Protein AF-A0AAN9YWI6-F1 (afdb_monomer)

pLDDT: mean 79.35, std 19.26, range [34.34, 98.38]

Mean predicted aligned error: 19.31 Å

Structure (mmCIF, N/CA/C/O backbone):
data_AF-A0AAN9YWI6-F1
#
_entry.id   AF-A0AAN9YWI6-F1
#
loop_
_atom_site.group_PDB
_atom_site.id
_atom_site.type_symbol
_atom_site.label_atom_id
_atom_site.label_alt_id
_atom_site.label_comp_id
_atom_site.label_asym_id
_atom_site.label_entity_id
_atom_site.label_seq_id
_atom_site.pdbx_PDB_ins_code
_atom_site.Cartn_x
_atom_site.Cartn_y
_atom_site.Cartn_z
_atom_site.occupancy
_atom_site.B_iso_or_equiv
_atom_site.auth_seq_id
_atom_site.auth_comp_id
_atom_site.auth_asym_id
_atom_site.auth_atom_id
_atom_site.pdbx_PDB_model_num
ATOM 1 N N . MET A 1 1 ? 49.314 -35.395 -2.435 1.00 41.34 1 MET A N 1
ATOM 2 C CA . MET A 1 1 ? 49.784 -34.910 -3.748 1.00 41.34 1 MET A CA 1
ATOM 3 C C . MET A 1 1 ? 48.607 -34.898 -4.723 1.00 41.34 1 MET A C 1
ATOM 5 O O . MET A 1 1 ? 48.039 -35.952 -4.945 1.00 41.34 1 MET A O 1
ATOM 9 N N . GLY A 1 2 ? 48.226 -33.699 -5.192 1.00 45.19 2 GLY A N 1
ATOM 10 C CA . GLY A 1 2 ? 47.506 -33.356 -6.438 1.00 45.19 2 GLY A CA 1
ATOM 11 C C . GLY A 1 2 ? 46.209 -34.075 -6.845 1.00 45.19 2 GLY A C 1
ATOM 12 O O . GLY A 1 2 ? 46.276 -35.109 -7.494 1.00 45.19 2 GLY A O 1
ATOM 13 N N . ASN A 1 3 ? 45.049 -33.441 -6.621 1.00 45.75 3 ASN A N 1
ATOM 14 C CA . ASN A 1 3 ? 43.789 -33.761 -7.310 1.00 45.75 3 ASN A CA 1
ATOM 15 C C . ASN A 1 3 ? 43.636 -32.827 -8.532 1.00 45.75 3 ASN A C 1
ATOM 17 O O . ASN A 1 3 ? 43.401 -31.629 -8.372 1.00 45.75 3 ASN A O 1
ATOM 21 N N . THR A 1 4 ? 43.843 -33.336 -9.748 1.00 51.84 4 THR A N 1
ATOM 22 C CA . THR A 1 4 ? 43.847 -32.554 -10.997 1.00 51.84 4 THR A CA 1
ATOM 23 C C . THR A 1 4 ? 42.445 -32.435 -11.600 1.00 51.84 4 THR A C 1
ATOM 25 O O . THR A 1 4 ? 42.074 -33.162 -12.518 1.00 51.84 4 THR A O 1
ATOM 28 N N . ASN A 1 5 ? 41.660 -31.460 -11.142 1.00 58.81 5 ASN A N 1
ATOM 29 C CA . ASN A 1 5 ? 40.436 -31.074 -11.849 1.00 58.81 5 ASN A CA 1
ATOM 30 C C . ASN A 1 5 ? 40.792 -30.126 -13.007 1.00 58.81 5 ASN A C 1
ATOM 32 O O . ASN A 1 5 ? 41.056 -28.944 -12.801 1.00 58.81 5 ASN A O 1
ATOM 36 N N . SER A 1 6 ? 40.833 -30.655 -14.234 1.00 62.12 6 SER A N 1
ATOM 37 C CA . SER A 1 6 ? 41.002 -29.868 -15.463 1.00 62.12 6 SER A CA 1
ATOM 38 C C . SER A 1 6 ? 39.720 -29.086 -15.770 1.00 62.12 6 SER A C 1
ATOM 40 O O . SER A 1 6 ? 38.741 -29.644 -16.263 1.00 62.12 6 SER A O 1
ATOM 42 N N . THR A 1 7 ? 39.707 -27.785 -15.487 1.00 61.25 7 THR A N 1
ATOM 43 C CA . THR A 1 7 ? 38.579 -26.902 -15.817 1.00 61.25 7 THR A CA 1
ATOM 44 C C . THR A 1 7 ? 38.682 -26.454 -17.278 1.00 61.25 7 THR A C 1
ATOM 46 O O . THR A 1 7 ? 39.330 -25.456 -17.594 1.00 61.25 7 THR A O 1
ATOM 49 N N . ARG A 1 8 ? 38.060 -27.194 -18.207 1.00 73.81 8 ARG A N 1
ATOM 50 C CA . ARG A 1 8 ? 37.883 -26.722 -19.592 1.00 73.81 8 ARG A CA 1
ATOM 51 C C . ARG A 1 8 ? 36.869 -25.576 -19.597 1.00 73.81 8 ARG A C 1
ATOM 53 O O . ARG A 1 8 ? 35.726 -25.766 -19.193 1.00 73.81 8 ARG A O 1
ATOM 60 N N . LYS A 1 9 ? 37.284 -24.387 -20.041 1.00 71.56 9 LYS A N 1
ATOM 61 C CA . LYS A 1 9 ? 36.378 -23.249 -20.248 1.00 71.56 9 LYS A CA 1
ATOM 62 C C . LYS A 1 9 ? 35.603 -23.474 -21.546 1.00 71.56 9 LYS A C 1
ATOM 64 O O . LYS A 1 9 ? 36.216 -23.589 -22.603 1.00 71.56 9 LYS A O 1
ATOM 69 N N . VAL A 1 10 ? 34.279 -23.563 -21.453 1.00 74.88 10 VAL A N 1
ATOM 70 C CA . VAL A 1 10 ? 33.371 -23.661 -22.603 1.00 74.88 10 VAL A CA 1
ATOM 71 C C . VAL A 1 10 ? 32.608 -22.347 -22.696 1.00 74.88 10 VAL A C 1
ATOM 73 O O . VAL A 1 10 ? 31.863 -22.000 -21.784 1.00 74.88 10 VAL A O 1
ATOM 76 N N . THR A 1 11 ? 32.822 -21.606 -23.778 1.00 73.25 11 THR A N 1
ATOM 77 C CA . THR A 1 11 ? 32.084 -20.381 -24.100 1.00 73.25 11 THR A CA 1
ATOM 78 C C . THR A 1 11 ? 30.995 -20.734 -25.103 1.00 73.25 11 THR A C 1
ATOM 80 O O . THR A 1 11 ? 31.300 -21.221 -26.190 1.00 73.25 11 THR A O 1
ATOM 83 N N . VAL A 1 12 ? 29.734 -20.512 -24.735 1.00 76.12 12 VAL A N 1
ATOM 84 C CA . VAL A 1 12 ? 28.582 -20.724 -25.620 1.00 76.12 12 VAL A CA 1
ATOM 85 C C . VAL A 1 12 ? 28.049 -19.348 -26.031 1.00 76.12 12 VAL A C 1
ATOM 87 O O . VAL A 1 12 ? 27.648 -18.592 -25.143 1.00 76.12 12 VAL A O 1
ATOM 90 N N . PRO A 1 13 ? 28.077 -18.979 -27.325 1.00 68.31 13 PRO A N 1
ATOM 91 C CA . PRO A 1 13 ? 27.421 -17.762 -27.798 1.00 68.31 13 PRO A CA 1
ATOM 92 C C . PRO A 1 13 ? 25.896 -17.899 -27.649 1.00 68.31 13 PRO A C 1
ATOM 94 O O . PRO A 1 13 ? 25.341 -18.965 -27.915 1.00 68.31 13 PRO A O 1
ATOM 97 N N . ASN A 1 14 ? 25.227 -16.846 -27.167 1.00 74.06 14 ASN A N 1
ATOM 98 C CA . ASN A 1 14 ? 23.769 -16.804 -27.029 1.00 74.06 14 ASN A CA 1
ATOM 99 C C . ASN A 1 14 ? 23.180 -15.925 -28.139 1.00 74.06 14 ASN A C 1
ATOM 101 O O . ASN A 1 14 ? 23.250 -14.702 -28.045 1.00 74.06 14 ASN A O 1
ATOM 105 N N . ASP A 1 15 ? 22.597 -16.549 -29.162 1.00 73.00 15 ASP A N 1
ATOM 106 C CA . ASP A 1 15 ? 22.075 -15.869 -30.359 1.00 73.00 15 ASP A CA 1
ATOM 107 C C . ASP A 1 15 ? 20.628 -15.345 -30.190 1.00 73.00 15 ASP A C 1
ATOM 109 O O . ASP A 1 15 ? 19.941 -15.049 -31.167 1.00 73.00 15 ASP A O 1
ATOM 113 N N . ASP A 1 16 ? 20.125 -15.235 -28.953 1.00 73.25 16 ASP A N 1
ATOM 114 C CA . ASP A 1 16 ? 18.757 -14.785 -28.679 1.00 73.25 16 ASP A CA 1
ATOM 115 C C . ASP A 1 16 ? 18.654 -13.250 -28.506 1.00 73.25 16 ASP A C 1
ATOM 117 O O . ASP A 1 16 ? 19.313 -12.688 -27.623 1.00 73.25 16 ASP A O 1
ATOM 121 N N . PRO A 1 17 ? 17.789 -12.547 -29.270 1.00 66.06 17 PRO A N 1
ATOM 122 C CA . PRO A 1 17 ? 17.665 -11.087 -29.204 1.00 66.06 17 PRO A CA 1
ATOM 123 C C . PRO A 1 17 ? 17.100 -10.570 -27.869 1.00 66.06 17 PRO A C 1
ATOM 125 O O . PRO A 1 17 ? 17.291 -9.399 -27.538 1.00 66.06 17 PRO A O 1
ATOM 128 N N . ALA A 1 18 ? 16.431 -11.418 -27.079 1.00 73.19 18 ALA A N 1
ATOM 129 C CA . ALA A 1 18 ? 15.949 -11.068 -25.744 1.00 73.19 18 ALA A CA 1
ATOM 130 C C . ALA A 1 18 ? 17.008 -11.298 -24.647 1.00 73.19 18 ALA A C 1
ATOM 132 O O . ALA A 1 18 ? 16.794 -10.912 -23.498 1.00 73.19 18 ALA A O 1
ATOM 133 N N . GLY A 1 19 ? 18.159 -11.904 -24.971 1.00 69.88 19 GLY A N 1
ATOM 134 C CA . GLY A 1 19 ? 19.219 -12.214 -24.004 1.00 69.88 19 GLY A CA 1
ATOM 135 C C . GLY A 1 19 ? 18.847 -13.305 -22.993 1.00 69.88 19 GLY A C 1
ATOM 136 O O . GLY A 1 19 ? 19.544 -13.477 -21.994 1.00 69.88 19 GLY A O 1
ATOM 137 N N . VAL A 1 20 ? 17.764 -14.048 -23.240 1.00 77.06 20 VAL A N 1
ATOM 138 C CA . VAL A 1 20 ? 17.306 -15.155 -22.391 1.00 77.06 20 VAL A CA 1
ATOM 139 C C . VAL A 1 20 ? 18.001 -16.442 -22.836 1.00 77.06 20 VAL A C 1
ATOM 141 O O . VAL A 1 20 ? 17.969 -16.794 -24.012 1.00 77.06 20 VAL A O 1
ATOM 144 N N . ILE A 1 21 ? 18.642 -17.157 -21.907 1.00 76.88 21 ILE A N 1
ATOM 145 C CA . ILE A 1 21 ? 19.299 -18.441 -22.195 1.00 76.88 21 ILE A CA 1
ATOM 146 C C . ILE A 1 21 ? 18.217 -19.517 -22.329 1.00 76.88 21 ILE A C 1
ATOM 148 O O . ILE A 1 21 ? 17.623 -19.942 -21.337 1.00 76.88 21 ILE A O 1
ATOM 152 N N . LYS A 1 22 ? 17.951 -19.963 -23.558 1.00 79.31 22 LYS A N 1
ATOM 153 C CA . LYS A 1 22 ? 16.992 -21.041 -23.827 1.00 79.31 22 LYS A CA 1
ATOM 154 C C . LYS A 1 22 ? 17.612 -22.389 -23.466 1.00 79.31 22 LYS A C 1
ATOM 156 O O . LYS A 1 22 ? 18.582 -22.826 -24.078 1.00 79.31 22 LYS A O 1
ATOM 161 N N . VAL A 1 23 ? 17.038 -23.061 -22.476 1.00 80.12 23 VAL A N 1
ATOM 162 C CA . VAL A 1 23 ? 17.356 -24.456 -22.153 1.00 80.12 23 VAL A CA 1
ATOM 163 C C . VAL A 1 23 ? 16.373 -25.380 -22.869 1.00 80.12 23 VAL A C 1
ATOM 165 O O . VAL A 1 23 ? 15.198 -25.050 -23.007 1.00 80.12 23 VAL A O 1
ATOM 168 N N . SER A 1 24 ? 16.846 -26.529 -23.357 1.00 83.38 24 SER A N 1
ATOM 169 C CA . SER A 1 24 ? 15.958 -27.529 -23.965 1.00 83.38 24 SER A CA 1
ATOM 170 C C . SER A 1 24 ? 15.045 -28.164 -22.912 1.00 83.38 24 SER A C 1
ATOM 172 O O . SER A 1 24 ? 15.446 -28.330 -21.758 1.00 83.38 24 SER A O 1
ATOM 174 N N . GLU A 1 25 ? 13.839 -28.572 -23.314 1.00 81.50 25 GLU A N 1
ATOM 175 C CA . GLU A 1 25 ? 12.843 -29.175 -22.411 1.00 81.50 25 GLU A CA 1
ATOM 176 C C . GLU A 1 25 ? 13.400 -30.406 -21.674 1.00 81.50 25 GLU A C 1
ATOM 178 O O . GLU A 1 25 ? 13.180 -30.584 -20.481 1.00 81.50 25 GLU A O 1
ATOM 183 N N . ALA A 1 26 ? 14.248 -31.197 -22.338 1.00 79.25 26 ALA A N 1
ATOM 184 C CA . ALA A 1 26 ? 14.927 -32.342 -21.729 1.00 79.25 26 ALA A CA 1
ATOM 185 C C . ALA A 1 26 ? 15.853 -31.958 -20.551 1.00 79.25 26 ALA A C 1
ATOM 187 O O . ALA A 1 26 ? 16.021 -32.733 -19.607 1.00 79.25 26 ALA A O 1
ATOM 188 N N . VAL A 1 27 ? 16.463 -30.767 -20.581 1.00 81.12 27 VAL A N 1
ATOM 189 C CA . VAL A 1 27 ? 17.291 -30.248 -19.477 1.00 81.12 27 VAL A CA 1
ATOM 190 C C . VAL A 1 27 ? 16.409 -29.773 -18.326 1.00 81.12 27 VAL A C 1
ATOM 192 O O . VAL A 1 27 ? 16.733 -30.025 -17.165 1.00 81.12 27 VAL A O 1
ATOM 195 N N . VAL A 1 28 ? 15.273 -29.149 -18.641 1.00 85.44 28 VAL A N 1
ATOM 196 C CA . VAL A 1 28 ? 14.270 -28.736 -17.651 1.00 85.44 28 VAL A CA 1
ATOM 197 C C . VAL A 1 28 ? 13.708 -29.955 -16.916 1.00 85.44 28 VAL A C 1
ATOM 199 O O . VAL A 1 28 ? 13.662 -29.953 -15.687 1.00 85.44 28 VAL A O 1
ATOM 202 N N . GLN A 1 29 ? 13.372 -31.023 -17.644 1.00 82.00 29 GLN A N 1
ATOM 203 C CA . GLN A 1 29 ? 12.901 -32.304 -17.102 1.00 82.00 29 GLN A CA 1
ATOM 204 C C . GLN A 1 29 ? 13.908 -32.904 -16.102 1.00 82.00 29 GLN A C 1
ATOM 206 O O . GLN A 1 29 ? 13.539 -33.360 -15.021 1.00 82.00 29 GLN A O 1
ATOM 211 N N . ARG A 1 30 ? 15.209 -32.834 -16.429 1.00 80.00 30 ARG A N 1
ATOM 212 C CA . ARG A 1 30 ? 16.297 -33.307 -15.558 1.00 80.00 30 ARG A CA 1
ATOM 213 C C . ARG A 1 30 ? 16.450 -32.452 -14.298 1.00 80.00 30 ARG A C 1
ATOM 215 O O . ARG A 1 30 ? 16.669 -32.999 -13.222 1.00 80.00 30 ARG A O 1
ATOM 222 N N . LEU A 1 31 ? 16.338 -31.128 -14.420 1.00 79.69 31 LEU A N 1
ATOM 223 C CA . LEU A 1 31 ? 16.412 -30.203 -13.281 1.00 79.69 31 LEU A CA 1
ATOM 224 C C . LEU A 1 31 ? 15.213 -30.346 -12.335 1.00 79.69 31 LEU A C 1
ATOM 226 O O . LEU A 1 31 ? 15.369 -30.182 -11.129 1.00 79.69 31 LEU A O 1
ATOM 230 N N . LYS A 1 32 ? 14.037 -30.696 -12.868 1.00 82.69 32 LYS A N 1
ATOM 231 C CA . LYS A 1 32 ? 12.817 -30.978 -12.096 1.00 82.69 32 LYS A CA 1
ATOM 232 C C . LYS A 1 32 ? 12.841 -32.335 -11.373 1.00 82.69 32 LYS A C 1
ATOM 234 O O . LYS A 1 32 ? 11.905 -32.635 -10.639 1.00 82.69 32 LYS A O 1
ATOM 239 N N . GLY A 1 33 ? 13.893 -33.144 -11.544 1.00 61.56 33 GLY A N 1
ATOM 240 C CA . GLY A 1 33 ? 14.083 -34.403 -10.813 1.00 61.56 33 GLY A CA 1
ATOM 241 C C . GLY A 1 33 ? 13.213 -35.573 -11.287 1.00 61.56 33 GLY A C 1
ATOM 242 O O . GLY A 1 33 ? 13.210 -36.625 -10.652 1.00 61.56 33 GLY A O 1
ATOM 243 N N . THR A 1 34 ? 12.495 -35.429 -12.401 1.00 61.72 34 THR A N 1
ATOM 244 C CA . THR A 1 34 ? 11.730 -36.518 -13.018 1.00 61.72 34 THR A CA 1
ATOM 245 C C . THR A 1 34 ? 12.660 -37.328 -13.920 1.00 61.72 34 THR A C 1
ATOM 247 O O . THR A 1 34 ? 12.858 -36.997 -15.090 1.00 61.72 34 THR A O 1
ATOM 250 N N . SER A 1 35 ? 13.301 -38.350 -13.356 1.00 55.03 35 SER A N 1
ATOM 251 C CA . SER A 1 35 ? 14.148 -39.282 -14.104 1.00 55.03 35 SER A CA 1
ATOM 252 C C . SER A 1 35 ? 13.285 -40.258 -14.904 1.00 55.03 35 SER A C 1
ATOM 254 O O . SER A 1 35 ? 12.860 -41.279 -14.375 1.00 55.03 35 SER A O 1
ATOM 256 N N . GLU A 1 36 ? 13.055 -39.970 -16.184 1.00 54.69 36 GLU A N 1
ATOM 257 C CA . GLU A 1 36 ? 12.731 -41.012 -17.161 1.00 54.69 36 GLU A CA 1
ATOM 258 C C . GLU A 1 36 ? 14.037 -41.500 -17.801 1.00 54.69 36 GLU A C 1
ATOM 260 O O . GLU A 1 36 ? 14.785 -40.738 -18.422 1.00 54.69 36 GLU A O 1
ATOM 265 N N . GLU A 1 37 ? 14.351 -42.777 -17.583 1.00 52.72 37 GLU A N 1
ATOM 266 C CA . GLU A 1 37 ? 15.506 -43.449 -18.169 1.00 52.72 37 GLU A CA 1
ATOM 267 C C . GLU A 1 37 ? 15.300 -43.628 -19.679 1.00 52.72 37 GLU A C 1
ATOM 269 O O . GLU A 1 37 ? 14.567 -44.506 -20.126 1.00 52.72 37 GLU A O 1
ATOM 274 N N . VAL A 1 38 ? 15.983 -42.813 -20.487 1.00 52.06 38 VAL A N 1
ATOM 275 C CA . VAL A 1 38 ? 16.102 -43.050 -21.933 1.00 52.06 38 VAL A CA 1
ATOM 276 C C . VAL A 1 38 ? 17.393 -43.844 -22.211 1.00 52.06 38 VAL A C 1
ATOM 278 O O . VAL A 1 38 ? 18.454 -43.468 -21.696 1.00 52.06 38 VAL A O 1
ATOM 281 N N . PRO A 1 39 ? 17.359 -44.930 -23.017 1.00 39.94 39 PRO A N 1
ATOM 282 C CA . PRO A 1 39 ? 18.497 -45.829 -23.195 1.00 39.94 39 PRO A CA 1
ATOM 283 C C . PRO A 1 39 ? 19.711 -45.144 -23.830 1.00 39.94 39 PRO A C 1
ATOM 285 O O . PRO A 1 39 ? 19.650 -44.575 -24.920 1.00 39.94 39 PRO A O 1
ATOM 288 N N . ARG A 1 40 ? 20.859 -45.274 -23.164 1.00 40.34 40 ARG A N 1
ATOM 289 C CA . ARG A 1 40 ? 22.178 -44.867 -23.659 1.00 40.34 40 ARG A CA 1
ATOM 290 C C . ARG A 1 40 ? 22.602 -45.803 -24.799 1.00 40.34 40 ARG A C 1
ATOM 292 O O . ARG A 1 40 ? 23.053 -46.921 -24.544 1.00 40.34 40 ARG A O 1
ATOM 299 N N . GLN A 1 41 ? 22.488 -45.360 -26.051 1.00 40.12 41 GLN A N 1
ATOM 300 C CA . GLN A 1 41 ? 23.152 -46.040 -27.164 1.00 40.12 41 GLN A CA 1
ATOM 301 C C . GLN A 1 41 ? 24.673 -45.944 -26.985 1.00 40.12 41 GLN A C 1
ATOM 303 O O . GLN A 1 41 ? 25.252 -44.865 -26.869 1.00 40.12 41 GLN A O 1
ATOM 308 N N . LYS A 1 42 ? 25.302 -47.118 -26.902 1.00 38.91 42 LYS A N 1
ATOM 309 C CA . LYS A 1 42 ? 26.749 -47.326 -26.856 1.00 38.91 42 LYS A CA 1
ATOM 310 C C . LYS A 1 42 ? 27.280 -47.306 -28.290 1.00 38.91 42 LYS A C 1
ATOM 312 O O . LYS A 1 42 ? 26.840 -48.118 -29.096 1.00 38.91 42 LYS A O 1
ATOM 317 N N . SER A 1 43 ? 28.276 -46.478 -28.578 1.00 36.41 43 SER A N 1
ATOM 318 C CA . SER A 1 43 ? 29.178 -46.688 -29.716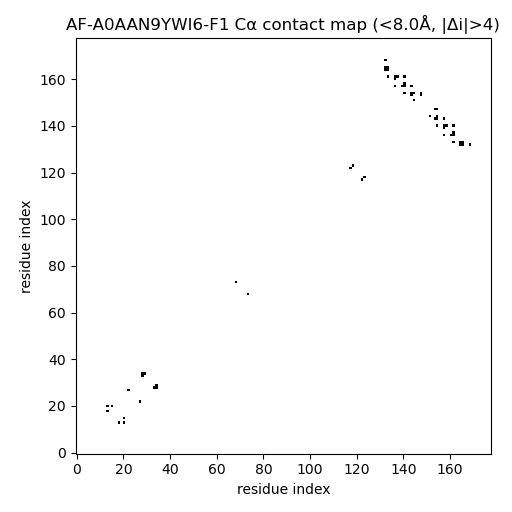 1.00 36.41 43 SER A CA 1
ATOM 319 C C . SER A 1 43 ? 30.601 -46.856 -29.179 1.00 36.41 43 SER A C 1
ATOM 321 O O . SER A 1 43 ? 31.109 -45.928 -28.542 1.00 36.41 43 SER A O 1
ATOM 323 N N . PRO A 1 44 ? 31.229 -48.029 -29.358 1.00 43.41 44 PRO A N 1
ATOM 324 C CA . PRO A 1 44 ? 32.582 -48.275 -28.896 1.00 43.41 44 PRO A CA 1
ATOM 325 C C . PRO A 1 44 ? 33.622 -48.093 -30.015 1.00 43.41 44 PRO A C 1
ATOM 327 O O . PRO A 1 44 ? 33.318 -48.194 -31.200 1.00 43.41 44 PRO A O 1
ATOM 330 N N . VAL A 1 45 ? 34.867 -47.975 -29.553 1.00 34.34 45 VAL A N 1
ATOM 331 C CA . VAL A 1 45 ? 36.137 -48.296 -30.226 1.00 34.34 45 VAL A CA 1
ATOM 332 C C . VAL A 1 45 ? 36.868 -47.155 -30.944 1.00 34.34 45 VAL A C 1
ATOM 334 O O . VAL A 1 45 ? 36.784 -46.931 -32.146 1.00 34.34 45 VAL A O 1
ATOM 337 N N . ASP A 1 46 ? 37.678 -46.506 -30.113 1.00 44.56 46 ASP A N 1
ATOM 338 C CA . ASP A 1 46 ? 39.036 -46.023 -30.357 1.00 44.56 46 ASP A CA 1
ATOM 339 C C . ASP A 1 46 ? 39.851 -46.995 -31.246 1.00 44.56 46 ASP A C 1
ATOM 341 O O . ASP A 1 46 ? 40.143 -48.121 -30.837 1.00 44.56 46 ASP A O 1
ATOM 345 N N . VAL A 1 47 ? 40.225 -46.579 -32.462 1.00 37.72 47 VAL A N 1
ATOM 346 C CA . VAL A 1 47 ? 41.259 -47.258 -33.261 1.00 37.72 47 VAL A CA 1
ATOM 347 C C . VAL A 1 47 ? 42.395 -46.279 -33.498 1.00 37.72 47 VAL A C 1
ATOM 349 O O . VAL A 1 47 ? 42.405 -45.468 -34.422 1.00 37.72 47 VAL A O 1
ATOM 352 N N . ARG A 1 48 ? 43.381 -46.385 -32.614 1.00 47.25 48 ARG A N 1
ATOM 353 C CA . ARG A 1 48 ? 44.689 -45.760 -32.727 1.00 47.25 48 ARG A CA 1
ATOM 354 C C . ARG A 1 48 ? 45.587 -46.688 -33.547 1.00 47.25 48 ARG A C 1
ATOM 356 O O . ARG A 1 48 ? 46.207 -47.592 -32.996 1.00 47.25 48 ARG A O 1
ATOM 363 N N . SER A 1 49 ? 45.665 -46.478 -34.858 1.00 39.97 49 SER A N 1
ATOM 364 C CA . SER A 1 49 ? 46.602 -47.194 -35.737 1.00 39.97 49 SER A CA 1
ATOM 365 C C . SER A 1 49 ? 47.751 -46.292 -36.185 1.00 39.97 49 SER A C 1
ATOM 367 O O . SER A 1 49 ? 47.602 -45.430 -37.041 1.00 39.97 49 SER A O 1
ATOM 369 N N . ASN A 1 50 ? 48.878 -46.529 -35.516 1.00 42.84 50 ASN A N 1
ATOM 370 C CA . ASN A 1 50 ? 50.242 -46.676 -36.022 1.00 42.84 50 ASN A CA 1
ATOM 371 C C . ASN A 1 50 ? 50.757 -45.713 -37.113 1.00 42.84 50 ASN A C 1
ATOM 373 O O . ASN A 1 50 ? 50.337 -45.732 -38.265 1.00 42.84 50 ASN A O 1
ATOM 377 N N . ILE A 1 51 ? 51.774 -44.943 -36.727 1.00 47.72 51 ILE A N 1
ATOM 378 C CA . ILE A 1 51 ? 52.596 -44.087 -37.582 1.00 47.72 51 ILE A CA 1
ATOM 379 C C . ILE A 1 51 ? 53.614 -44.977 -38.301 1.00 47.72 51 ILE A C 1
ATOM 381 O O . ILE A 1 51 ? 54.411 -45.640 -37.640 1.00 47.72 51 ILE A O 1
ATOM 385 N N . GLN A 1 52 ? 53.647 -44.940 -39.635 1.00 46.06 52 GLN A N 1
ATOM 386 C CA . GLN A 1 52 ? 54.821 -45.376 -40.387 1.00 46.06 52 GLN A CA 1
ATOM 387 C C . GLN A 1 52 ? 55.172 -44.363 -41.476 1.00 46.06 52 GLN A C 1
ATOM 389 O O . GLN A 1 52 ? 54.365 -43.990 -42.324 1.00 46.06 52 GLN A O 1
ATOM 394 N N . SER A 1 53 ? 56.402 -43.878 -41.357 1.00 51.31 53 SER A N 1
ATOM 395 C CA . SER A 1 53 ? 57.003 -42.764 -42.068 1.00 51.31 53 SER A CA 1
ATOM 396 C C . SER A 1 53 ? 57.290 -43.090 -43.534 1.00 51.31 53 SER A C 1
ATOM 398 O O . SER A 1 53 ? 58.084 -43.974 -43.837 1.00 51.31 53 SER A O 1
ATOM 400 N N . SER A 1 54 ? 56.750 -42.282 -44.439 1.00 51.69 54 SER A N 1
ATOM 401 C CA . SER A 1 54 ? 57.456 -41.881 -45.657 1.00 51.69 54 SER A CA 1
ATOM 402 C C . SER A 1 54 ? 57.136 -40.408 -45.876 1.00 51.69 54 SER A C 1
ATOM 404 O O . SER A 1 54 ? 55.972 -40.019 -45.864 1.00 51.69 54 SER A O 1
ATOM 406 N N . ALA A 1 55 ? 58.164 -39.563 -45.917 1.00 55.47 55 ALA A N 1
ATOM 407 C CA . ALA A 1 55 ? 57.993 -38.123 -46.037 1.00 55.47 55 ALA A CA 1
ATOM 408 C C . ALA A 1 55 ? 57.711 -37.763 -47.505 1.00 55.47 55 ALA A C 1
ATOM 410 O O . ALA A 1 55 ? 58.608 -37.938 -48.333 1.00 55.47 55 ALA A O 1
ATOM 411 N N . PRO A 1 56 ? 56.524 -37.241 -47.865 1.00 51.97 56 PRO A N 1
ATOM 412 C CA . PRO A 1 56 ? 56.390 -36.497 -49.102 1.00 51.97 56 PRO A CA 1
ATOM 413 C C . PRO A 1 56 ? 57.015 -35.113 -48.889 1.00 51.97 56 PRO A C 1
ATOM 415 O O . PRO A 1 56 ? 56.754 -34.444 -47.887 1.00 51.97 56 PRO A O 1
ATOM 418 N N . ILE A 1 57 ? 57.858 -34.682 -49.825 1.00 55.69 57 ILE A N 1
ATOM 419 C CA . ILE A 1 57 ? 58.338 -33.300 -49.888 1.00 55.69 57 ILE A CA 1
ATOM 420 C C . ILE A 1 57 ? 57.107 -32.420 -50.132 1.00 55.69 57 ILE A C 1
ATOM 422 O O . ILE A 1 57 ? 56.581 -32.352 -51.241 1.00 55.69 57 ILE A O 1
ATOM 426 N N . VAL A 1 58 ? 56.613 -31.786 -49.070 1.00 48.97 58 VAL A N 1
ATOM 427 C CA . VAL A 1 58 ? 55.562 -30.774 -49.153 1.00 48.97 58 VAL A CA 1
ATOM 428 C C . VAL A 1 58 ? 56.232 -29.490 -49.628 1.00 48.97 58 VAL A C 1
ATOM 430 O O . VAL A 1 58 ? 56.924 -28.819 -48.865 1.00 48.97 58 VAL A O 1
ATOM 433 N N . TYR A 1 59 ? 56.051 -29.154 -50.904 1.00 60.84 59 TYR A N 1
ATOM 434 C CA . TYR A 1 59 ? 56.282 -27.789 -51.365 1.00 60.84 59 TYR A CA 1
ATOM 435 C C . TYR A 1 59 ? 55.354 -26.859 -50.570 1.00 60.84 59 TYR A C 1
ATOM 437 O O . TYR A 1 59 ? 54.169 -27.182 -50.435 1.00 60.84 59 TYR A O 1
ATOM 445 N N . PRO A 1 60 ? 55.841 -25.730 -50.021 1.00 61.28 60 PRO A N 1
ATOM 446 C CA . PRO A 1 60 ? 54.957 -24.796 -49.344 1.00 61.28 60 PRO A CA 1
ATOM 447 C C . PRO A 1 60 ? 53.905 -24.318 -50.355 1.00 61.28 60 PRO A C 1
ATOM 449 O O . PRO A 1 60 ? 54.282 -23.905 -51.459 1.00 61.28 60 PRO A O 1
ATOM 452 N N . PRO A 1 61 ? 52.600 -24.377 -50.028 1.00 57.97 61 PRO A N 1
ATOM 453 C CA . PRO A 1 61 ? 51.593 -23.782 -50.885 1.00 57.97 61 PRO A CA 1
ATOM 454 C C . PRO A 1 61 ? 51.928 -22.300 -51.014 1.00 57.97 61 PRO A C 1
ATOM 456 O O . PRO A 1 61 ? 52.068 -21.578 -50.024 1.00 57.97 61 PRO A O 1
ATOM 459 N N . GLN A 1 62 ? 52.120 -21.865 -52.254 1.00 51.50 62 GLN A N 1
ATOM 460 C CA . GLN A 1 62 ? 52.281 -20.464 -52.588 1.00 51.50 62 GLN A CA 1
ATOM 461 C C . GLN A 1 62 ? 50.936 -19.801 -52.303 1.00 51.50 62 GLN A C 1
ATOM 463 O O . GLN A 1 62 ? 50.018 -19.863 -53.118 1.00 51.50 62 GLN A O 1
ATOM 468 N N . TYR A 1 63 ? 50.787 -19.233 -51.107 1.00 55.72 63 TYR A N 1
ATOM 469 C CA . TYR A 1 63 ? 49.644 -18.394 -50.790 1.00 55.72 63 TYR A CA 1
ATOM 470 C C . TYR A 1 63 ? 49.725 -17.163 -51.691 1.00 55.72 63 TYR A C 1
ATOM 472 O O . TYR A 1 63 ? 50.475 -16.222 -51.432 1.00 55.72 63 TYR A O 1
ATOM 480 N N . SER A 1 64 ? 48.969 -17.189 -52.785 1.00 54.06 64 SER A N 1
ATOM 481 C CA . SER A 1 64 ? 48.665 -16.001 -53.565 1.00 54.06 64 SER A CA 1
ATOM 482 C C . SER A 1 64 ? 47.992 -14.994 -52.632 1.00 54.06 64 SER A C 1
ATOM 484 O O . SER A 1 64 ? 46.851 -15.191 -52.215 1.00 54.06 64 SER A O 1
ATOM 486 N N . MET A 1 65 ? 48.712 -13.927 -52.285 1.00 54.78 65 MET A N 1
ATOM 487 C CA . MET A 1 65 ? 48.213 -12.756 -51.557 1.00 54.78 65 MET A CA 1
ATOM 488 C C . MET A 1 65 ? 47.262 -11.944 -52.449 1.00 54.78 65 MET A C 1
ATOM 490 O O . MET A 1 65 ? 47.538 -10.805 -52.811 1.00 54.78 65 MET A O 1
ATOM 494 N N . ALA A 1 66 ? 46.137 -12.539 -52.831 1.00 56.16 66 ALA A N 1
ATOM 495 C CA . ALA A 1 66 ? 45.036 -11.850 -53.483 1.00 56.16 66 ALA A CA 1
ATOM 496 C C . ALA A 1 66 ? 43.877 -11.779 -52.481 1.00 56.16 66 ALA A C 1
ATOM 498 O O . ALA A 1 66 ? 43.167 -12.760 -52.279 1.00 56.16 66 ALA A O 1
ATOM 499 N N . GLY A 1 67 ? 43.732 -10.627 -51.815 1.00 60.44 67 GLY A N 1
ATOM 500 C CA . GLY A 1 67 ? 42.580 -10.320 -50.953 1.00 60.44 67 GLY A CA 1
ATOM 501 C C . GLY A 1 67 ? 42.852 -10.146 -49.453 1.00 60.44 67 GLY A C 1
ATOM 502 O O . GLY A 1 67 ? 41.899 -10.004 -48.693 1.00 60.44 67 GLY A O 1
ATOM 503 N N . SER A 1 68 ? 44.110 -10.129 -48.999 1.00 66.25 68 SER A N 1
ATOM 504 C CA . SER A 1 68 ? 44.423 -9.809 -47.597 1.00 66.25 68 SER A CA 1
ATOM 505 C C . SER A 1 68 ? 44.178 -8.318 -47.341 1.00 66.25 68 SER A C 1
ATOM 507 O O . SER A 1 68 ? 44.871 -7.472 -47.908 1.00 66.25 68 SER A O 1
ATOM 509 N N . LEU A 1 69 ? 43.167 -7.994 -46.528 1.00 67.25 69 LEU A N 1
ATOM 510 C CA . LEU A 1 69 ? 42.924 -6.629 -46.055 1.00 67.25 69 LEU A CA 1
ATOM 511 C C . LEU A 1 69 ? 44.210 -6.061 -45.443 1.00 67.25 69 LEU A C 1
ATOM 513 O O . LEU A 1 69 ? 44.912 -6.739 -44.691 1.00 67.25 69 LEU A O 1
ATOM 517 N N . THR A 1 70 ? 44.518 -4.804 -45.751 1.00 84.88 70 THR A N 1
ATOM 518 C CA . THR A 1 70 ? 45.671 -4.130 -45.143 1.00 84.88 70 THR A CA 1
ATOM 519 C C . THR A 1 70 ? 45.487 -4.046 -43.625 1.00 84.88 70 THR A C 1
ATOM 521 O O . THR A 1 70 ? 44.370 -3.884 -43.131 1.00 84.88 70 THR A O 1
ATOM 524 N N . ALA A 1 71 ? 46.581 -4.113 -42.861 1.00 84.69 71 ALA A N 1
ATOM 525 C CA . ALA A 1 71 ? 46.524 -4.009 -41.399 1.00 84.69 71 ALA A CA 1
ATOM 526 C C . ALA A 1 71 ? 45.785 -2.739 -40.924 1.00 84.69 71 ALA A C 1
ATOM 528 O O . ALA A 1 71 ? 45.081 -2.778 -39.918 1.00 84.69 71 ALA A O 1
ATOM 529 N N . LEU A 1 72 ? 45.887 -1.644 -41.688 1.00 87.06 72 LEU A N 1
ATOM 530 C CA . LEU A 1 72 ? 45.166 -0.397 -41.436 1.00 87.06 72 LEU A CA 1
ATOM 531 C C . LEU A 1 72 ? 43.645 -0.551 -41.604 1.00 87.06 72 LEU A C 1
ATOM 533 O O . LEU A 1 72 ? 42.894 -0.109 -40.742 1.00 87.06 72 LEU A O 1
ATOM 537 N N . GLN A 1 73 ? 43.181 -1.216 -42.667 1.00 88.69 73 GLN A N 1
ATOM 538 C CA . GLN A 1 73 ? 41.750 -1.491 -42.866 1.00 88.69 73 GLN A CA 1
ATOM 539 C C . GLN A 1 73 ? 41.181 -2.362 -41.743 1.00 88.69 73 GLN A C 1
ATOM 541 O O . GLN A 1 73 ? 40.060 -2.141 -41.294 1.00 88.69 73 GLN A O 1
ATOM 546 N N . ILE A 1 74 ? 41.965 -3.326 -41.253 1.00 89.31 74 ILE A N 1
ATOM 547 C CA . ILE A 1 74 ? 41.570 -4.172 -40.121 1.00 89.31 74 ILE A CA 1
ATOM 548 C C . ILE A 1 74 ? 41.443 -3.339 -38.839 1.00 89.31 74 ILE A C 1
ATOM 550 O O . ILE A 1 74 ? 40.498 -3.534 -38.077 1.00 89.31 74 ILE A O 1
ATOM 554 N N . GLN A 1 75 ? 42.366 -2.404 -38.594 1.00 90.19 75 GLN A N 1
ATOM 555 C CA . GLN A 1 75 ? 42.295 -1.503 -37.438 1.00 90.19 75 GLN A CA 1
ATOM 556 C C . GLN A 1 75 ? 41.068 -0.594 -37.500 1.00 90.19 75 GLN A C 1
ATOM 558 O O . GLN A 1 75 ? 40.333 -0.515 -36.523 1.00 90.19 75 GLN A O 1
ATOM 563 N N . GLN A 1 76 ? 40.802 0.012 -38.657 1.00 93.44 76 GLN A N 1
ATOM 564 C CA . GLN A 1 76 ? 39.635 0.874 -38.854 1.00 93.44 76 GLN A CA 1
ATOM 565 C C . GLN A 1 76 ? 38.324 0.110 -38.648 1.00 93.44 76 GLN A C 1
ATOM 567 O O . GLN A 1 76 ? 37.463 0.561 -37.897 1.00 93.44 76 GLN A O 1
ATOM 572 N N . ALA A 1 77 ? 38.198 -1.083 -39.241 1.00 92.00 77 ALA A N 1
ATOM 573 C CA . ALA A 1 77 ? 37.030 -1.935 -39.038 1.00 92.00 77 ALA A CA 1
ATOM 574 C C . ALA A 1 77 ? 36.869 -2.326 -37.559 1.00 92.00 77 ALA A C 1
ATOM 576 O O . ALA A 1 77 ? 35.768 -2.293 -37.019 1.00 92.00 77 ALA A O 1
ATOM 577 N N . LYS A 1 78 ? 37.972 -2.644 -36.870 1.00 94.81 78 LYS A N 1
ATOM 578 C CA . LYS A 1 78 ? 37.953 -2.960 -35.437 1.00 94.81 78 LYS A CA 1
ATOM 579 C C . LYS A 1 78 ? 37.491 -1.773 -34.590 1.00 94.81 78 LYS A C 1
ATOM 581 O O . LYS A 1 78 ? 36.704 -1.969 -33.669 1.00 94.81 78 LYS A O 1
ATOM 586 N N . GLU A 1 79 ? 37.992 -0.572 -34.859 1.00 96.31 79 GLU A N 1
ATOM 587 C CA . GLU A 1 79 ? 37.603 0.642 -34.134 1.00 96.31 79 GLU A CA 1
ATOM 588 C C . GLU A 1 79 ? 36.125 0.977 -34.346 1.00 96.31 79 GLU A C 1
ATOM 590 O O . GLU A 1 79 ? 35.435 1.320 -33.388 1.00 96.31 79 GLU A O 1
ATOM 595 N N . GLU A 1 80 ? 35.612 0.813 -35.567 1.00 96.44 80 GLU A N 1
ATOM 596 C CA . GLU A 1 80 ? 34.196 1.029 -35.865 1.00 96.44 80 GLU A CA 1
ATOM 597 C C . GLU A 1 80 ? 33.293 0.039 -35.112 1.00 96.44 80 GLU A C 1
ATOM 599 O O . GLU A 1 80 ? 32.291 0.442 -34.519 1.00 96.44 80 GLU A O 1
ATOM 604 N N . GLU A 1 81 ? 33.667 -1.242 -35.072 1.00 95.31 81 GLU A N 1
ATOM 605 C CA . GLU A 1 81 ? 32.919 -2.265 -34.333 1.00 95.31 81 GLU A CA 1
ATOM 606 C C . GLU A 1 81 ? 32.974 -2.051 -32.815 1.00 95.31 81 GLU A C 1
ATOM 608 O O . GLU A 1 81 ? 31.960 -2.205 -32.132 1.00 95.31 81 GLU A O 1
ATOM 613 N N . LEU A 1 82 ? 34.123 -1.625 -32.275 1.00 97.06 82 LEU A N 1
ATOM 614 C CA . LEU A 1 82 ? 34.222 -1.229 -30.867 1.00 97.06 82 LEU A CA 1
ATOM 615 C C . LEU A 1 82 ? 33.300 -0.046 -30.562 1.00 97.06 82 LEU A C 1
ATOM 617 O O . LEU A 1 82 ? 32.575 -0.084 -29.570 1.00 97.06 82 LEU A O 1
ATOM 621 N N . ARG A 1 83 ? 33.252 0.956 -31.447 1.00 97.50 83 ARG A N 1
ATOM 622 C CA . ARG A 1 83 ? 32.384 2.125 -31.272 1.00 97.50 83 ARG A CA 1
ATOM 623 C C . ARG A 1 83 ? 30.904 1.745 -31.276 1.00 97.50 83 ARG A C 1
ATOM 625 O O . ARG A 1 83 ? 30.164 2.179 -30.399 1.00 97.50 83 ARG A O 1
ATOM 632 N N . LYS A 1 84 ? 30.475 0.895 -32.215 1.00 97.06 84 LYS A N 1
ATOM 633 C CA . LYS A 1 84 ? 29.096 0.376 -32.265 1.00 97.06 84 LYS A CA 1
ATOM 634 C C . LYS A 1 84 ? 28.742 -0.409 -31.004 1.00 97.06 84 LYS A C 1
ATOM 636 O O . LYS A 1 84 ? 27.635 -0.271 -30.486 1.00 97.06 84 LYS A O 1
ATOM 641 N N . ASN A 1 85 ? 29.671 -1.221 -30.501 1.00 97.94 85 ASN A N 1
ATOM 642 C CA . ASN A 1 85 ? 29.473 -1.977 -29.271 1.00 97.94 85 ASN A CA 1
ATOM 643 C C . ASN A 1 85 ? 29.327 -1.045 -28.056 1.00 97.94 85 ASN A C 1
ATOM 645 O O . ASN A 1 85 ? 28.397 -1.219 -27.271 1.00 97.94 85 ASN A O 1
ATOM 649 N N . ASP A 1 86 ? 30.185 -0.032 -27.927 1.00 98.12 86 ASP A N 1
ATOM 650 C CA . ASP A 1 86 ? 30.096 0.956 -26.848 1.00 98.12 86 ASP A CA 1
ATOM 651 C C . ASP A 1 86 ? 28.773 1.736 -26.908 1.00 98.12 86 ASP A C 1
ATOM 653 O O . ASP A 1 86 ? 28.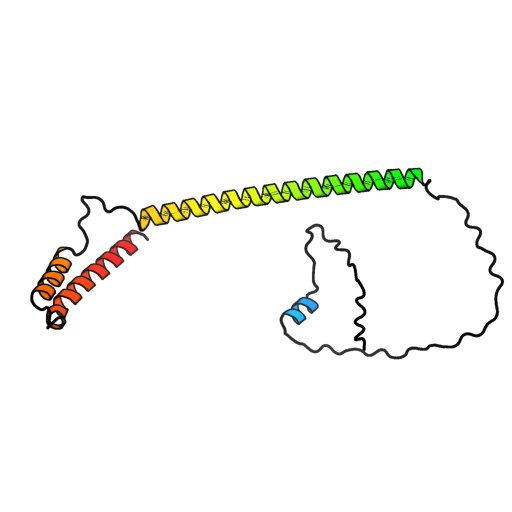069 1.840 -25.901 1.00 98.12 86 ASP A O 1
ATOM 657 N N . GLU A 1 87 ? 28.370 2.207 -28.094 1.00 98.12 87 GLU A N 1
ATOM 658 C CA . GLU A 1 87 ? 27.074 2.862 -28.319 1.00 98.12 87 GLU A CA 1
ATOM 659 C C . GLU A 1 87 ? 25.898 1.952 -27.923 1.00 98.12 87 GLU A C 1
ATOM 661 O O . GLU A 1 87 ? 24.988 2.385 -27.208 1.00 98.12 87 GLU A O 1
ATOM 666 N N . TYR A 1 88 ? 25.933 0.676 -28.319 1.00 97.81 88 TYR A N 1
ATOM 667 C CA . TYR A 1 88 ? 24.912 -0.310 -27.965 1.00 97.81 88 TYR A CA 1
ATOM 668 C C . TYR A 1 88 ? 24.801 -0.508 -26.449 1.00 97.81 88 TYR A C 1
ATOM 670 O O . TYR A 1 88 ? 23.695 -0.462 -25.899 1.00 97.81 88 TYR A O 1
ATOM 678 N N . TRP A 1 89 ? 25.924 -0.708 -25.752 1.00 98.00 89 TRP A N 1
ATOM 679 C CA . TRP A 1 89 ? 25.907 -0.939 -24.307 1.00 98.00 89 TRP A CA 1
ATOM 680 C C . TRP A 1 89 ? 25.495 0.303 -23.527 1.00 98.00 89 TRP A C 1
ATOM 682 O O . TRP A 1 89 ? 24.735 0.171 -22.567 1.00 98.00 89 TRP A O 1
ATOM 692 N N . MET A 1 90 ? 25.909 1.498 -23.956 1.00 98.25 90 MET A N 1
ATOM 693 C CA . MET A 1 90 ? 25.436 2.747 -23.357 1.00 98.25 90 MET A CA 1
ATOM 694 C C . MET A 1 90 ? 23.917 2.883 -23.479 1.00 98.25 90 MET A C 1
ATOM 696 O O . MET A 1 90 ? 23.238 3.088 -22.473 1.00 98.25 90 MET A O 1
ATOM 700 N N . GLN A 1 91 ? 23.363 2.702 -24.682 1.00 98.06 91 GLN A N 1
ATOM 701 C CA . GLN A 1 91 ? 21.917 2.793 -24.906 1.00 98.06 91 GLN A CA 1
ATOM 702 C C . GLN A 1 91 ? 21.148 1.724 -24.129 1.00 98.06 91 GLN A C 1
ATOM 704 O O . GLN A 1 91 ? 20.091 1.998 -23.557 1.00 98.06 91 GLN A O 1
ATOM 709 N N . ARG A 1 92 ? 21.671 0.494 -24.084 1.00 98.00 92 ARG A N 1
ATOM 710 C CA . ARG A 1 92 ? 21.067 -0.600 -23.321 1.00 98.00 92 ARG A CA 1
ATOM 711 C C . ARG A 1 92 ? 21.049 -0.288 -21.828 1.00 98.00 92 ARG A C 1
ATOM 713 O O . ARG A 1 92 ? 20.016 -0.485 -21.190 1.00 98.00 92 ARG A O 1
ATOM 720 N N . LEU A 1 93 ? 22.161 0.207 -21.283 1.00 98.38 93 LEU A N 1
ATOM 721 C CA . LEU A 1 93 ? 22.267 0.565 -19.872 1.00 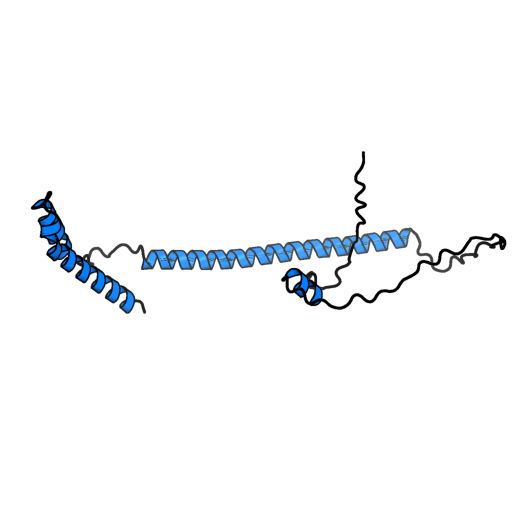98.38 93 LEU A CA 1
ATOM 722 C C . LEU A 1 93 ? 21.322 1.718 -19.529 1.00 98.38 93 LEU A C 1
ATOM 724 O O . LEU A 1 93 ? 20.619 1.650 -18.522 1.00 98.38 93 LEU A O 1
ATOM 728 N N . GLN A 1 94 ? 21.246 2.731 -20.391 1.00 98.31 94 GLN A N 1
ATOM 729 C CA . GLN A 1 94 ? 20.315 3.841 -20.228 1.00 98.31 94 GLN A CA 1
ATOM 730 C C . GLN A 1 94 ? 18.860 3.355 -20.225 1.00 98.31 94 GLN A C 1
ATOM 732 O O . GLN A 1 94 ? 18.125 3.638 -19.281 1.00 98.31 94 GLN A O 1
ATOM 737 N N . ARG A 1 95 ? 18.461 2.542 -21.211 1.00 98.19 95 ARG A N 1
ATOM 738 C CA . ARG A 1 95 ? 17.109 1.964 -21.280 1.00 98.19 95 ARG A CA 1
ATOM 739 C C . ARG A 1 95 ? 16.779 1.145 -20.037 1.00 98.19 95 ARG A C 1
ATOM 741 O O . ARG A 1 95 ? 15.663 1.210 -19.528 1.00 98.19 95 ARG A O 1
ATOM 748 N N . GLN A 1 96 ? 17.742 0.372 -19.540 1.00 97.94 96 GLN A N 1
ATOM 749 C CA . GLN A 1 96 ? 17.562 -0.411 -18.324 1.00 97.94 96 GLN A CA 1
ATOM 750 C C . GLN A 1 96 ? 17.338 0.498 -17.112 1.00 97.94 96 GLN A C 1
ATOM 752 O O . GLN A 1 96 ? 16.399 0.274 -16.353 1.00 97.94 96 GLN A O 1
ATOM 757 N N . GLN A 1 97 ? 18.141 1.551 -16.951 1.00 98.06 97 GLN A N 1
ATOM 758 C CA . GLN A 1 97 ? 17.962 2.521 -15.871 1.00 98.06 97 GLN A CA 1
ATOM 759 C C . GLN A 1 97 ? 16.612 3.242 -15.958 1.00 98.06 97 GLN A C 1
ATOM 761 O O . GLN A 1 97 ? 15.937 3.389 -14.944 1.00 98.06 97 GLN A O 1
ATOM 766 N N . GLU A 1 98 ? 16.195 3.667 -17.150 1.00 98.31 98 GLU A N 1
ATOM 767 C CA . GLU A 1 98 ? 14.890 4.299 -17.379 1.00 98.31 98 GLU A CA 1
ATOM 768 C C . GLU A 1 98 ? 13.735 3.347 -17.050 1.00 98.31 98 GLU A C 1
ATOM 770 O O . GLU A 1 98 ? 12.788 3.739 -16.373 1.00 98.31 98 GLU A O 1
ATOM 775 N N . THR A 1 99 ? 13.850 2.075 -17.443 1.00 97.56 99 THR A N 1
ATOM 776 C CA . THR A 1 99 ? 12.854 1.040 -17.125 1.00 97.56 99 THR A CA 1
ATOM 777 C C . THR A 1 99 ? 12.746 0.821 -15.618 1.00 97.56 99 THR A C 1
ATOM 779 O O . THR A 1 99 ? 11.641 0.790 -15.083 1.00 97.56 99 THR A O 1
ATOM 782 N N . HIS A 1 100 ? 13.876 0.716 -14.912 1.00 98.31 100 HIS A N 1
ATOM 783 C CA . HIS A 1 100 ? 13.878 0.591 -13.453 1.00 98.31 100 HIS A CA 1
ATOM 784 C C . HIS A 1 100 ? 13.253 1.813 -12.779 1.00 98.31 100 HIS A C 1
ATOM 786 O O . HIS A 1 100 ? 12.380 1.647 -11.937 1.00 98.31 100 HIS A O 1
ATOM 792 N N . LYS A 1 101 ? 13.608 3.028 -13.211 1.00 98.31 101 LYS A N 1
ATOM 793 C CA . LYS A 1 101 ? 12.998 4.263 -12.695 1.00 98.31 101 LYS A CA 1
ATOM 794 C C . LYS A 1 101 ? 11.482 4.290 -12.902 1.00 98.31 101 LYS A C 1
ATOM 796 O O . LYS A 1 101 ? 10.758 4.702 -12.001 1.00 98.31 101 LYS A O 1
ATOM 801 N N . ALA A 1 102 ? 11.000 3.848 -14.063 1.00 97.88 102 ALA A N 1
ATOM 802 C CA . ALA A 1 102 ? 9.569 3.771 -14.340 1.00 97.88 102 ALA A CA 1
ATOM 803 C C . ALA A 1 102 ? 8.865 2.754 -13.425 1.00 97.88 102 ALA A C 1
ATOM 805 O O . ALA A 1 102 ? 7.812 3.057 -12.865 1.00 97.88 102 ALA A O 1
ATOM 806 N N . MET A 1 103 ? 9.456 1.571 -13.225 1.00 97.56 103 MET A N 1
ATOM 807 C CA . MET A 1 103 ? 8.910 0.573 -12.299 1.00 97.56 103 MET A CA 1
ATOM 808 C C . MET A 1 103 ? 8.902 1.076 -10.854 1.00 97.56 103 MET A C 1
ATOM 810 O O . MET A 1 103 ? 7.889 0.933 -10.173 1.00 97.56 103 MET A O 1
ATOM 814 N N . ASP A 1 104 ? 9.989 1.702 -10.404 1.00 97.88 104 ASP A N 1
ATOM 815 C CA . ASP A 1 104 ? 10.102 2.247 -9.051 1.00 97.88 104 ASP A CA 1
ATOM 816 C C . ASP A 1 104 ? 9.055 3.334 -8.799 1.00 97.88 104 ASP A C 1
ATOM 818 O O . ASP A 1 104 ? 8.418 3.337 -7.747 1.00 97.88 104 ASP A O 1
ATOM 822 N N . PHE A 1 105 ? 8.813 4.208 -9.782 1.00 98.12 105 PHE A N 1
ATOM 823 C CA . PHE A 1 105 ? 7.760 5.220 -9.709 1.00 98.12 105 PHE A CA 1
ATOM 824 C C . PHE A 1 105 ? 6.375 4.592 -9.501 1.00 98.12 105 PHE A C 1
ATOM 826 O O . PHE A 1 105 ? 5.650 4.974 -8.581 1.00 98.12 105 PHE A O 1
ATOM 833 N N . HIS A 1 106 ? 6.014 3.593 -10.313 1.00 97.31 106 HIS A N 1
ATOM 834 C CA . HIS A 1 106 ? 4.729 2.905 -10.171 1.00 97.31 106 HIS A CA 1
ATOM 835 C C . HIS A 1 106 ? 4.619 2.142 -8.849 1.00 97.31 106 HIS A C 1
ATOM 837 O O . HIS A 1 106 ? 3.572 2.173 -8.205 1.00 97.31 106 HIS A O 1
ATOM 843 N N . MET A 1 107 ? 5.695 1.483 -8.418 1.00 97.88 107 MET A N 1
ATOM 844 C CA . MET A 1 107 ? 5.737 0.761 -7.150 1.00 97.88 107 MET A CA 1
ATOM 845 C C . MET A 1 107 ? 5.531 1.704 -5.962 1.00 97.88 107 MET A C 1
ATOM 847 O O . MET A 1 107 ? 4.716 1.409 -5.090 1.00 97.88 107 MET A O 1
ATOM 851 N N . GLN A 1 108 ? 6.231 2.842 -5.937 1.00 97.88 108 GLN A N 1
ATOM 852 C CA . GLN A 1 108 ? 6.083 3.850 -4.887 1.00 97.88 108 GLN A CA 1
ATOM 853 C C . GLN A 1 108 ? 4.664 4.415 -4.855 1.00 97.88 108 GLN A C 1
ATOM 855 O O . GLN A 1 108 ? 4.056 4.456 -3.792 1.00 97.88 108 GLN A O 1
ATOM 860 N N . GLN A 1 109 ? 4.093 4.748 -6.015 1.00 97.56 109 GLN A N 1
ATOM 861 C CA . GLN A 1 109 ? 2.717 5.238 -6.097 1.00 97.56 109 GLN A CA 1
ATOM 862 C C . GLN A 1 109 ? 1.705 4.236 -5.518 1.00 97.56 109 GLN A C 1
ATOM 864 O O . GLN A 1 109 ? 0.826 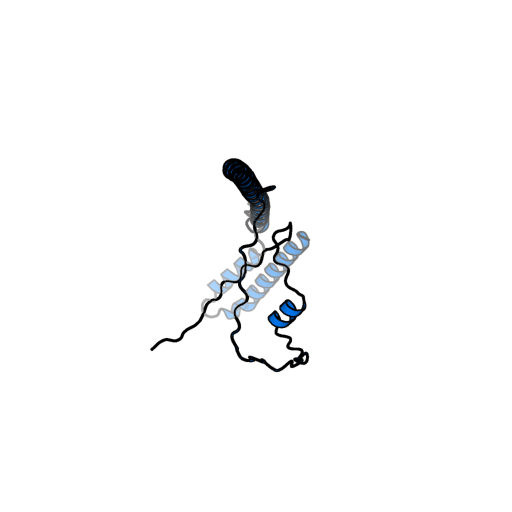4.620 -4.748 1.00 97.56 109 GLN A O 1
ATOM 869 N N . GLN A 1 110 ? 1.822 2.952 -5.871 1.00 96.31 110 GLN A N 1
ATOM 870 C CA . GLN A 1 110 ? 0.930 1.905 -5.361 1.00 96.31 110 GLN A CA 1
ATOM 871 C C . GLN A 1 110 ? 1.120 1.679 -3.859 1.00 96.31 110 GLN A C 1
ATOM 873 O O . GLN A 1 110 ? 0.145 1.507 -3.129 1.00 96.31 110 GLN A O 1
ATOM 878 N N . TYR A 1 111 ? 2.365 1.719 -3.384 1.00 97.44 111 TYR A N 1
ATOM 879 C CA . TYR A 1 111 ? 2.673 1.626 -1.963 1.00 97.44 111 TYR A CA 1
ATOM 880 C C . TYR A 1 111 ? 2.054 2.787 -1.178 1.00 97.44 111 TYR A C 1
ATOM 882 O O . TYR A 1 111 ? 1.346 2.554 -0.200 1.00 97.44 111 TYR A O 1
ATOM 890 N N . ASP A 1 112 ? 2.266 4.023 -1.626 1.00 96.69 112 ASP A N 1
ATOM 891 C CA . ASP A 1 112 ? 1.741 5.217 -0.965 1.00 96.69 112 ASP A CA 1
ATOM 892 C C . ASP A 1 112 ? 0.208 5.225 -0.957 1.00 96.69 112 ASP A C 1
ATOM 894 O O . ASP A 1 112 ? -0.398 5.538 0.072 1.00 96.69 112 ASP A O 1
ATOM 898 N N . SER A 1 113 ? -0.423 4.806 -2.060 1.00 95.69 113 SER A N 1
ATOM 899 C CA . SER A 1 113 ? -1.876 4.619 -2.131 1.00 95.69 113 SER A CA 1
ATOM 900 C C . SER A 1 113 ? -2.354 3.592 -1.104 1.00 95.69 113 SER A C 1
ATOM 902 O O . SER A 1 113 ? -3.217 3.899 -0.286 1.00 95.69 113 SER A O 1
ATOM 904 N N . ALA A 1 114 ? -1.747 2.402 -1.071 1.00 94.12 114 ALA A N 1
ATOM 905 C CA . ALA A 1 114 ? -2.127 1.346 -0.134 1.00 94.12 114 ALA A CA 1
ATOM 906 C C . ALA A 1 114 ? -1.925 1.767 1.332 1.00 94.12 114 ALA A C 1
ATOM 908 O O . ALA A 1 114 ? -2.756 1.481 2.196 1.00 94.12 114 ALA A O 1
ATOM 909 N N . VAL A 1 115 ? -0.839 2.484 1.630 1.00 94.00 115 VAL A N 1
ATOM 910 C CA . VAL A 1 115 ? -0.585 3.035 2.967 1.00 94.00 115 VAL A CA 1
ATOM 911 C C . VAL A 1 115 ? -1.632 4.085 3.334 1.00 94.00 115 VAL A C 1
ATOM 913 O O . VAL A 1 115 ? -2.090 4.102 4.480 1.00 94.00 115 VAL A O 1
ATOM 916 N N . SER A 1 116 ? -2.020 4.951 2.397 1.00 89.44 116 SER A N 1
ATOM 917 C CA . SER A 1 116 ? -3.085 5.937 2.600 1.00 89.44 116 SER A CA 1
ATOM 918 C C . SER A 1 116 ? -4.422 5.259 2.906 1.00 89.44 116 SER A C 1
ATOM 920 O O . SER A 1 116 ? -5.068 5.612 3.893 1.00 89.44 116 SER A O 1
ATOM 922 N N . ASP A 1 117 ? -4.794 4.228 2.149 1.00 87.31 117 ASP A N 1
ATOM 923 C CA . ASP A 1 117 ? -6.045 3.485 2.342 1.00 87.31 117 ASP A CA 1
ATOM 924 C C . ASP A 1 117 ? -6.092 2.786 3.705 1.00 87.31 117 ASP A C 1
ATOM 926 O O . ASP A 1 117 ? -7.096 2.835 4.424 1.00 87.31 117 ASP A O 1
ATOM 930 N N . VAL A 1 118 ? -4.980 2.177 4.120 1.00 87.75 118 VAL A N 1
ATOM 931 C CA . VAL A 1 118 ? -4.850 1.566 5.449 1.00 87.75 118 VAL A CA 1
ATOM 932 C C . VAL A 1 118 ? -4.953 2.620 6.549 1.00 87.75 118 VAL A C 1
ATOM 934 O O . VAL A 1 118 ? -5.660 2.411 7.536 1.00 87.75 118 VAL A O 1
ATOM 937 N N . LYS A 1 119 ? -4.289 3.771 6.395 1.00 84.38 119 LYS A N 1
ATOM 938 C CA . LYS A 1 119 ? -4.385 4.872 7.364 1.00 84.38 119 LYS A CA 1
ATOM 939 C C . LYS A 1 119 ? -5.809 5.408 7.470 1.00 84.38 119 LYS A C 1
ATOM 941 O O . LYS A 1 119 ? -6.308 5.528 8.584 1.00 84.38 119 LYS A O 1
ATOM 946 N N . GLY A 1 120 ? -6.475 5.657 6.345 1.00 78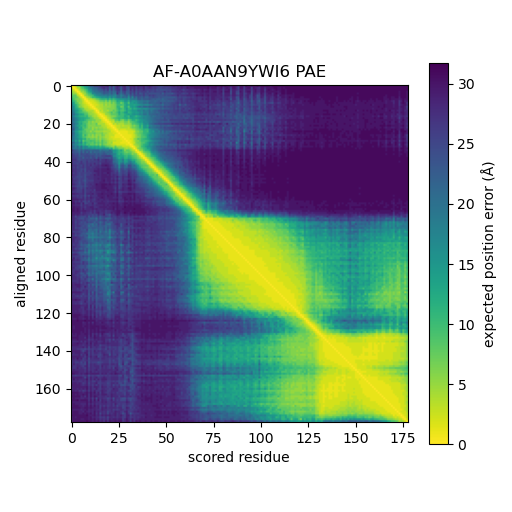.06 120 GLY A N 1
ATOM 947 C CA . GLY A 1 120 ? -7.853 6.145 6.311 1.00 78.06 120 GLY A CA 1
ATOM 948 C C . GLY A 1 120 ? -8.879 5.135 6.832 1.00 78.06 120 GLY A C 1
ATOM 949 O O . GLY A 1 120 ? -9.893 5.527 7.395 1.00 78.06 120 GLY A O 1
ATOM 950 N N . SER A 1 121 ? -8.630 3.830 6.700 1.00 73.69 121 SER A N 1
ATOM 951 C CA . SER A 1 121 ? -9.610 2.800 7.081 1.00 73.69 121 SER A CA 1
ATOM 952 C C . SER A 1 121 ? -9.370 2.164 8.455 1.00 73.69 121 SER A C 1
ATOM 954 O O . SER A 1 121 ? -10.337 1.822 9.145 1.00 73.69 121 SER A O 1
ATOM 956 N N . LEU A 1 122 ? -8.115 1.962 8.865 1.00 71.25 122 LEU A N 1
ATOM 957 C CA . LEU A 1 122 ? -7.763 1.293 10.124 1.00 71.25 122 LEU A CA 1
ATOM 958 C C . LEU A 1 122 ? -7.375 2.275 11.225 1.00 71.25 122 LEU A C 1
ATOM 960 O O . LEU A 1 122 ? -7.654 2.008 12.392 1.00 71.25 122 LEU A O 1
ATOM 964 N N . PHE A 1 123 ? -6.755 3.395 10.855 1.00 71.56 123 PHE A N 1
ATOM 965 C CA . PHE A 1 123 ? -6.203 4.373 11.793 1.00 71.56 123 PHE A CA 1
ATOM 966 C C . PHE A 1 123 ? -6.883 5.739 11.715 1.00 71.56 123 PHE A C 1
ATOM 968 O O . PHE A 1 123 ? -6.360 6.700 12.279 1.00 71.56 123 PHE A O 1
ATOM 975 N N . ALA A 1 124 ? -8.036 5.845 11.044 1.00 68.31 124 ALA A N 1
ATOM 976 C CA . ALA A 1 124 ? -8.832 7.060 11.112 1.00 68.31 124 ALA A CA 1
ATOM 977 C C . ALA A 1 124 ? -9.123 7.382 12.578 1.00 68.31 124 ALA A C 1
ATOM 979 O O . ALA A 1 124 ? -9.619 6.535 13.329 1.00 68.31 124 ALA A O 1
ATOM 980 N N . CYS A 1 125 ? -8.782 8.608 12.974 1.00 61.66 125 CYS A N 1
ATOM 981 C CA . CYS A 1 125 ? -9.190 9.135 14.262 1.00 61.66 125 CYS A CA 1
ATOM 982 C C . CYS A 1 125 ? -10.721 9.060 14.331 1.00 61.66 125 CYS A C 1
ATOM 984 O O . CYS A 1 125 ? -11.371 9.549 13.405 1.00 61.66 125 CYS A O 1
ATOM 986 N N . PRO A 1 126 ? -11.293 8.441 15.378 1.00 64.19 126 PRO A N 1
ATOM 987 C CA . PRO A 1 126 ? -12.732 8.479 15.599 1.00 64.19 126 PRO A CA 1
ATOM 988 C C . PRO A 1 126 ? -13.206 9.935 15.606 1.00 64.19 126 PRO A C 1
ATOM 990 O O . PRO A 1 126 ? -12.521 10.784 16.189 1.00 64.19 126 PRO A O 1
ATOM 993 N N . ASP A 1 127 ? -14.341 10.227 14.965 1.00 68.19 127 ASP A N 1
ATOM 994 C CA . ASP A 1 127 ? -14.952 11.551 15.084 1.00 68.19 127 ASP A CA 1
ATOM 995 C C . ASP A 1 127 ? -15.229 11.817 16.576 1.00 68.19 127 ASP A C 1
ATOM 997 O O . ASP A 1 127 ? -15.655 10.905 17.290 1.00 68.19 127 ASP A O 1
ATOM 1001 N N . PRO A 1 128 ? -14.984 13.027 17.103 1.00 66.50 128 PRO A N 1
ATOM 1002 C CA . PRO A 1 128 ? -15.304 13.343 18.494 1.00 66.50 128 PRO A CA 1
ATOM 1003 C C . PRO A 1 128 ? -16.790 13.145 18.854 1.00 66.50 128 PRO A C 1
ATOM 1005 O O . PRO A 1 128 ? -17.101 13.033 20.040 1.00 66.50 128 PRO A O 1
ATOM 1008 N N . ASN A 1 129 ? -17.691 13.086 17.867 1.00 68.19 129 ASN A N 1
ATOM 1009 C CA . ASN A 1 129 ? -19.110 12.779 18.049 1.00 68.19 129 ASN A CA 1
ATOM 1010 C C . ASN A 1 129 ? -19.457 11.293 17.863 1.00 68.19 129 ASN A C 1
ATOM 1012 O O . ASN A 1 129 ? -20.587 10.909 18.169 1.00 68.19 129 ASN A O 1
ATOM 1016 N N . ASP A 1 130 ? -18.528 10.456 17.388 1.00 71.06 130 ASP A N 1
ATOM 1017 C CA . ASP A 1 130 ? -18.780 9.024 17.239 1.00 71.06 130 ASP A CA 1
ATOM 1018 C C . ASP A 1 130 ? -18.872 8.364 18.618 1.00 71.06 130 ASP A C 1
ATOM 1020 O O . ASP A 1 130 ? -17.925 8.345 19.415 1.00 71.06 130 ASP A O 1
ATOM 1024 N N . GLU A 1 131 ? -20.033 7.781 18.911 1.00 77.25 131 GLU A N 1
ATOM 1025 C CA . GLU A 1 131 ? -20.231 7.045 20.150 1.00 77.25 131 GLU A CA 1
ATOM 1026 C C . GLU A 1 131 ? -19.360 5.780 20.152 1.00 77.25 131 GLU A C 1
ATOM 1028 O O . GLU A 1 131 ? -19.486 4.898 19.299 1.00 77.25 131 GLU A O 1
ATOM 1033 N N . VAL A 1 132 ? -18.456 5.680 21.133 1.00 82.81 132 VAL A N 1
ATOM 1034 C CA . VAL A 1 132 ? -17.560 4.525 21.271 1.00 82.81 132 VAL A CA 1
ATOM 1035 C C . VAL A 1 132 ? -18.393 3.244 21.424 1.00 82.81 132 VAL A C 1
ATOM 1037 O O . VAL A 1 132 ? -19.160 3.135 22.390 1.00 82.81 132 VAL A O 1
ATOM 1040 N N . PRO A 1 133 ? -18.215 2.240 20.542 1.00 88.88 133 PRO A N 1
ATOM 1041 C CA . PRO A 1 133 ? -19.000 1.017 20.596 1.00 88.88 133 PRO A CA 1
ATOM 1042 C C . PRO A 1 133 ? -18.930 0.339 21.966 1.00 88.88 133 PRO A C 1
ATOM 1044 O O . PRO A 1 133 ? -17.860 0.193 22.560 1.00 88.88 133 PRO A O 1
ATOM 1047 N N . CYS A 1 134 ? -20.089 -0.110 22.452 1.00 94.25 134 CYS A N 1
ATOM 1048 C CA . CYS A 1 134 ? -20.216 -0.931 23.658 1.00 94.25 134 CYS A CA 1
ATOM 1049 C C . CYS A 1 134 ? -19.708 -0.275 24.957 1.00 94.25 134 CYS A C 1
ATOM 1051 O O . CYS A 1 134 ? -19.437 -0.984 25.929 1.00 94.25 134 CYS A O 1
ATOM 1053 N N . ARG A 1 135 ? -19.612 1.064 25.015 1.00 92.88 135 ARG A N 1
ATOM 1054 C CA . ARG A 1 135 ? -19.105 1.809 26.183 1.00 92.88 135 ARG A CA 1
ATOM 1055 C C . ARG A 1 135 ? -19.803 1.430 27.493 1.00 92.88 135 ARG A C 1
ATOM 1057 O O . ARG A 1 135 ? -19.138 1.069 28.455 1.00 92.88 135 ARG A O 1
ATOM 1064 N N . ASN A 1 136 ? -21.133 1.388 27.493 1.00 94.12 136 ASN A N 1
ATOM 1065 C CA . ASN A 1 136 ? -21.918 1.058 28.689 1.00 94.12 136 ASN A CA 1
ATOM 1066 C C . ASN A 1 136 ? -21.642 -0.364 29.215 1.00 94.12 136 ASN A C 1
ATOM 1068 O O . ASN A 1 136 ? -21.661 -0.609 30.418 1.00 94.12 136 ASN A O 1
ATOM 1072 N N . LEU A 1 137 ? -21.388 -1.321 28.315 1.00 96.38 137 LEU A N 1
ATOM 1073 C CA . LEU A 1 137 ? -21.073 -2.704 28.686 1.00 96.38 137 LEU A CA 1
ATOM 1074 C C . LEU A 1 137 ? -19.628 -2.836 29.170 1.00 96.38 137 LEU A C 1
ATOM 1076 O O . LEU A 1 137 ? -19.377 -3.564 30.127 1.00 96.38 137 LEU A O 1
ATOM 1080 N N . LYS A 1 138 ? -18.698 -2.080 28.570 1.00 96.12 138 LYS A N 1
ATOM 1081 C CA . LYS A 1 138 ? -17.328 -1.952 29.077 1.00 96.12 138 LYS A CA 1
ATOM 1082 C C . LYS A 1 138 ? -17.350 -1.479 30.526 1.00 96.12 138 LYS A C 1
ATOM 1084 O O . LYS A 1 138 ? -16.725 -2.119 31.366 1.00 96.12 138 LYS A O 1
ATOM 1089 N N . ASP A 1 139 ? -18.100 -0.415 30.813 1.00 96.81 139 ASP A N 1
ATOM 1090 C CA . ASP A 1 139 ? -18.176 0.167 32.152 1.00 96.81 139 ASP A CA 1
ATOM 1091 C C . ASP A 1 139 ? -18.668 -0.867 33.178 1.00 96.81 139 ASP A C 1
ATOM 1093 O O . ASP A 1 139 ? -17.987 -1.070 34.187 1.00 96.81 139 ASP A O 1
ATOM 1097 N N . LYS A 1 140 ? -19.725 -1.632 32.856 1.00 97.06 140 LYS A N 1
ATOM 1098 C CA . LYS A 1 140 ? -20.230 -2.750 33.682 1.00 97.06 140 LYS A CA 1
ATOM 1099 C C . LYS A 1 140 ? -19.190 -3.843 33.942 1.00 97.06 140 LYS A C 1
ATOM 1101 O O . LYS A 1 140 ? -19.070 -4.311 35.072 1.00 97.06 140 LYS A O 1
ATOM 1106 N N . VAL A 1 141 ? -18.410 -4.238 32.931 1.00 97.94 141 VAL A N 1
ATOM 1107 C CA . VAL A 1 141 ? -17.325 -5.224 33.103 1.00 97.94 141 VAL A CA 1
ATOM 1108 C C . VAL A 1 141 ? -16.261 -4.685 34.058 1.00 97.94 141 VAL A C 1
ATOM 1110 O O . VAL A 1 141 ? -15.868 -5.371 35.004 1.00 97.94 141 VAL A O 1
ATOM 1113 N N . THR A 1 142 ? -15.814 -3.440 33.854 1.00 97.25 142 THR A N 1
ATOM 1114 C CA . THR A 1 142 ? -14.839 -2.806 34.754 1.00 97.25 142 THR A CA 1
ATOM 1115 C C . THR A 1 142 ? -15.361 -2.677 36.176 1.00 97.25 142 THR A C 1
ATOM 1117 O O . THR A 1 142 ? -14.608 -2.905 37.120 1.00 97.25 142 THR A O 1
ATOM 1120 N N . GLU A 1 143 ? -16.626 -2.309 36.348 1.00 98.00 143 GLU A N 1
ATOM 1121 C CA . GLU A 1 143 ? -17.259 -2.206 37.657 1.00 98.00 143 GLU A CA 1
ATOM 1122 C C . GLU A 1 143 ? -17.326 -3.571 38.351 1.00 98.00 143 GLU A C 1
ATOM 1124 O O . GLU A 1 143 ? -16.904 -3.698 39.503 1.00 98.00 143 GLU A O 1
ATOM 1129 N N . CYS A 1 144 ? -17.744 -4.623 37.641 1.00 98.19 144 CYS A N 1
ATOM 1130 C CA . CYS A 1 144 ? -17.807 -5.961 38.215 1.00 98.19 144 CYS A CA 1
ATOM 1131 C C . CYS A 1 144 ? -16.429 -6.458 38.675 1.00 98.19 144 CYS A C 1
ATOM 1133 O O . CYS A 1 144 ? -16.307 -6.984 39.786 1.00 98.19 144 CYS A O 1
ATOM 1135 N N . TYR A 1 145 ? -15.377 -6.245 37.878 1.00 98.00 145 TYR A N 1
ATOM 1136 C CA . TYR A 1 145 ? -14.016 -6.626 38.265 1.00 98.00 145 TYR A CA 1
ATOM 1137 C C . TYR A 1 145 ? -13.478 -5.822 39.447 1.00 98.00 145 TYR A C 1
ATOM 1139 O O . TYR A 1 145 ? -12.821 -6.399 40.315 1.00 98.00 145 TYR A O 1
ATOM 1147 N N . LYS A 1 146 ? -13.795 -4.524 39.531 1.00 97.56 146 LYS A N 1
ATOM 1148 C CA . LYS A 1 146 ? -13.455 -3.700 40.702 1.00 97.56 146 LYS A CA 1
ATOM 1149 C C . LYS A 1 146 ? -14.122 -4.227 41.974 1.00 97.56 146 LYS A C 1
ATOM 1151 O O . LYS A 1 146 ? -13.480 -4.270 43.018 1.00 97.56 146 LYS A O 1
ATOM 1156 N N . ASN A 1 147 ? -15.371 -4.679 41.871 1.00 97.62 147 ASN A N 1
ATOM 1157 C CA . ASN A 1 147 ? -16.135 -5.208 43.002 1.00 97.62 147 ASN A CA 1
ATOM 1158 C C . ASN A 1 147 ? -15.762 -6.661 43.360 1.00 97.62 147 ASN A C 1
ATOM 1160 O O . ASN A 1 147 ? -15.981 -7.090 44.492 1.00 97.62 147 ASN A O 1
ATOM 1164 N N . ASN A 1 148 ? -15.171 -7.424 42.431 1.00 97.06 148 ASN A N 1
ATOM 1165 C CA . ASN A 1 148 ? -14.844 -8.846 42.606 1.00 97.06 148 ASN A CA 1
ATOM 1166 C C . ASN A 1 148 ? -13.372 -9.189 42.275 1.00 97.06 148 ASN A C 1
ATOM 1168 O O . ASN A 1 148 ? -13.117 -10.120 41.506 1.00 97.06 148 ASN A O 1
ATOM 1172 N N . PRO A 1 149 ? -12.369 -8.531 42.889 1.00 96.06 149 PRO A N 1
ATOM 1173 C CA . PRO A 1 149 ? -10.964 -8.652 42.480 1.00 96.06 149 PRO A CA 1
ATOM 1174 C C . PRO A 1 149 ? -10.370 -10.060 42.662 1.00 96.06 149 PRO A C 1
ATOM 1176 O O . PRO A 1 149 ? -9.433 -10.433 41.966 1.00 96.06 149 PRO A O 1
ATOM 1179 N N . LYS A 1 150 ? -10.912 -10.863 43.588 1.00 96.81 150 LYS A N 1
ATOM 1180 C CA . LYS A 1 150 ? -10.481 -12.252 43.847 1.00 96.81 150 LYS A CA 1
ATOM 1181 C C . LYS A 1 150 ? -11.451 -13.303 43.295 1.00 96.81 150 LYS A C 1
ATOM 1183 O O . LYS A 1 150 ? -11.240 -14.493 43.496 1.00 96.81 150 LYS A O 1
ATOM 1188 N N . ALA A 1 151 ? -12.530 -12.874 42.642 1.00 95.62 151 ALA A N 1
ATOM 1189 C CA . ALA A 1 151 ? -13.622 -13.739 42.198 1.00 95.62 151 ALA A CA 1
ATOM 1190 C C . ALA A 1 151 ? -14.109 -13.341 40.795 1.00 95.62 151 ALA A C 1
ATOM 1192 O O . ALA A 1 151 ? -15.303 -13.186 40.555 1.00 95.62 151 ALA A O 1
ATOM 1193 N N . VAL A 1 152 ? -13.159 -13.193 39.868 1.00 95.00 152 VAL A N 1
ATOM 1194 C CA . VAL A 1 152 ? -13.342 -12.703 38.488 1.00 95.00 152 VAL A CA 1
ATOM 1195 C C . VAL A 1 152 ? -14.432 -13.465 37.717 1.00 95.00 152 VAL A C 1
ATOM 1197 O O . VAL A 1 152 ? -15.176 -12.865 36.949 1.00 95.00 152 VAL A O 1
ATOM 1200 N N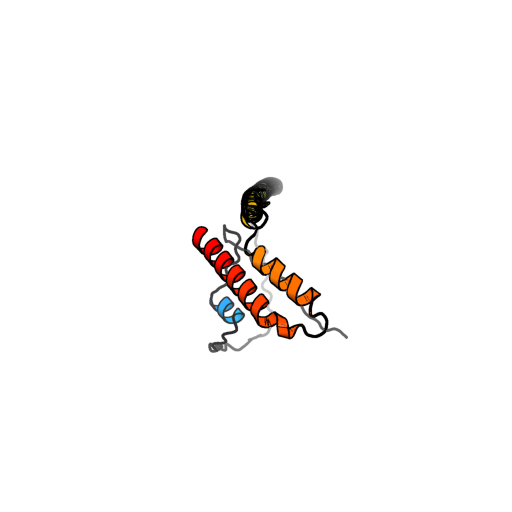 . LEU A 1 153 ? -14.595 -14.770 37.971 1.00 96.06 153 LEU A N 1
ATOM 1201 C CA . LEU A 1 153 ? -15.612 -15.613 37.323 1.00 96.06 153 LEU A CA 1
ATOM 1202 C C . LEU A 1 153 ? -17.060 -15.166 37.588 1.00 96.06 153 LEU A C 1
ATOM 1204 O O . LEU A 1 153 ? -17.943 -15.473 36.785 1.00 96.06 153 LEU A O 1
ATOM 1208 N N . LYS A 1 154 ? -17.313 -14.412 38.669 1.00 97.00 154 LYS A N 1
ATOM 1209 C CA . LYS A 1 154 ? -18.633 -13.814 38.928 1.00 97.00 154 LYS A CA 1
ATOM 1210 C C . LYS A 1 154 ? -19.049 -12.810 37.852 1.00 97.00 154 LYS A C 1
ATOM 1212 O O . LYS A 1 154 ? -20.239 -12.607 37.679 1.00 97.00 154 LYS A O 1
ATOM 1217 N N . CYS A 1 155 ? -18.085 -12.251 37.122 1.00 98.00 155 CYS A N 1
ATOM 1218 C CA . CYS A 1 155 ? -18.304 -11.257 36.073 1.00 98.00 155 CYS A CA 1
ATOM 1219 C C . CYS A 1 155 ? -18.439 -11.863 34.669 1.00 98.00 155 CYS A C 1
ATOM 1221 O O . CYS A 1 155 ? -18.349 -11.160 33.663 1.00 98.00 155 CYS A O 1
ATOM 1223 N N . SER A 1 156 ? -18.570 -13.190 34.576 1.00 97.44 156 SER A N 1
ATOM 1224 C CA . SER A 1 156 ? -18.631 -13.903 33.295 1.00 97.44 156 SER A CA 1
ATOM 1225 C C . SER A 1 156 ? -19.800 -13.439 32.423 1.00 97.44 156 SER A C 1
ATOM 1227 O O . SER A 1 156 ? -19.641 -13.320 31.212 1.00 97.44 156 SER A O 1
ATOM 1229 N N . GLN A 1 157 ? -20.946 -13.117 33.025 1.00 97.56 157 GLN A N 1
ATOM 1230 C CA . GLN A 1 157 ? -22.130 -12.645 32.303 1.00 97.56 157 GLN A CA 1
ATOM 1231 C C . GLN A 1 157 ? -21.907 -11.265 31.671 1.00 97.56 157 GLN A C 1
ATOM 1233 O O . GLN A 1 157 ? -22.218 -11.056 30.500 1.00 97.56 157 GLN A O 1
ATOM 1238 N N . GLU A 1 158 ? -21.302 -10.338 32.410 1.00 97.75 158 GLU A N 1
ATOM 1239 C CA . GLU A 1 158 ? -20.974 -8.995 31.936 1.00 97.75 158 GLU A CA 1
ATOM 1240 C C . GLU A 1 158 ? -19.964 -9.052 30.785 1.00 97.75 158 GLU A C 1
ATOM 1242 O O . GLU A 1 158 ? -20.104 -8.326 29.798 1.00 97.75 158 GLU A O 1
ATOM 1247 N N . V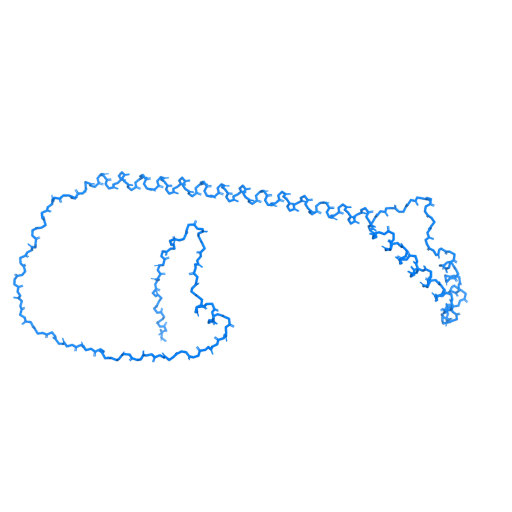AL A 1 159 ? -18.968 -9.940 30.883 1.00 97.81 159 VAL A N 1
ATOM 1248 C CA . VAL A 1 159 ? -17.954 -10.143 29.838 1.00 97.81 159 VAL A CA 1
ATOM 1249 C C . VAL A 1 159 ? -18.575 -10.719 28.572 1.00 97.81 159 VAL A C 1
ATOM 1251 O O . VAL A 1 159 ? -18.289 -10.217 27.487 1.00 97.81 159 VAL A O 1
ATOM 1254 N N . LEU A 1 160 ? -19.447 -11.725 28.695 1.00 97.94 160 LEU A N 1
ATOM 1255 C CA . LEU A 1 160 ? -20.151 -12.309 27.551 1.00 97.94 160 LEU A CA 1
ATOM 1256 C C . LEU A 1 160 ? -21.035 -11.273 26.848 1.00 97.94 160 LEU A C 1
ATOM 1258 O O . LEU A 1 160 ? -21.017 -11.180 25.622 1.00 97.94 160 LEU A O 1
ATOM 1262 N N . ALA A 1 161 ? -21.759 -10.451 27.611 1.00 97.00 161 ALA A N 1
ATOM 1263 C CA . ALA A 1 161 ? -22.579 -9.380 27.051 1.00 97.00 161 ALA A CA 1
ATOM 1264 C C . ALA A 1 161 ? -21.729 -8.328 26.317 1.00 97.00 161 ALA A C 1
ATOM 1266 O O . ALA A 1 161 ? -22.078 -7.902 25.214 1.00 97.00 161 ALA A O 1
ATOM 1267 N N . PHE A 1 162 ? -20.597 -7.924 26.901 1.00 97.81 162 PHE A N 1
ATOM 1268 C CA . PHE A 1 162 ? -19.658 -7.008 26.255 1.00 97.81 162 PHE A CA 1
ATOM 1269 C C . PHE A 1 162 ? -19.081 -7.598 24.965 1.00 97.81 162 PHE A C 1
ATOM 1271 O O . PHE A 1 162 ? -19.086 -6.924 23.935 1.00 97.81 162 PHE A O 1
ATOM 1278 N N . GLN A 1 163 ? -18.640 -8.857 25.003 1.00 97.19 163 GLN A N 1
ATOM 1279 C CA . GLN A 1 163 ? -18.098 -9.556 23.842 1.00 97.19 163 GLN A CA 1
ATOM 1280 C C . GLN A 1 163 ? -19.119 -9.622 22.703 1.00 97.19 163 GLN A C 1
ATOM 1282 O O . GLN A 1 163 ? -18.806 -9.206 21.591 1.00 97.19 163 GLN A O 1
ATOM 1287 N N . ALA A 1 164 ? -20.355 -10.039 22.990 1.00 97.62 164 ALA A N 1
ATOM 1288 C CA . ALA A 1 164 ? -21.418 -10.110 21.991 1.00 97.62 164 ALA A CA 1
ATOM 1289 C C . ALA A 1 164 ? -21.661 -8.755 21.305 1.00 97.62 164 ALA A C 1
ATOM 1291 O O . ALA A 1 164 ? -21.798 -8.687 20.085 1.00 97.62 164 ALA A O 1
ATOM 1292 N N . CYS A 1 165 ? -21.657 -7.658 22.069 1.00 96.75 165 CYS A N 1
A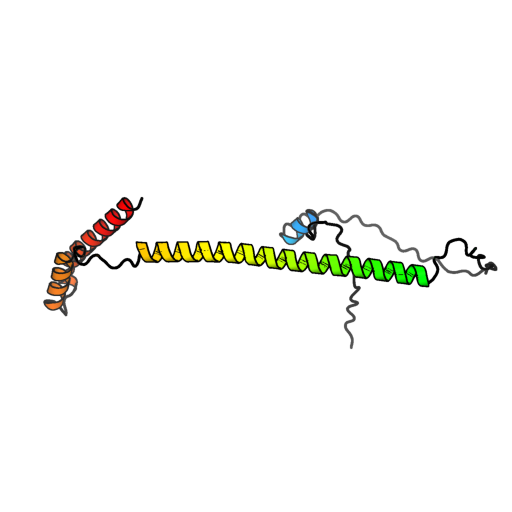TOM 1293 C CA . CYS A 1 165 ? -21.787 -6.318 21.501 1.00 96.75 165 CYS A CA 1
ATOM 1294 C C . CYS A 1 165 ? -20.619 -5.962 20.567 1.00 96.75 165 CYS A C 1
ATOM 1296 O O . CYS A 1 165 ? -20.845 -5.436 19.475 1.00 96.75 165 CYS A O 1
ATOM 1298 N N . VAL A 1 166 ? -19.377 -6.241 20.978 1.00 95.50 166 VAL A N 1
ATOM 1299 C CA . VAL A 1 166 ? -18.184 -5.947 20.167 1.00 95.50 166 VAL A CA 1
ATOM 1300 C C . VAL A 1 166 ? -18.196 -6.756 18.873 1.00 95.50 166 VAL A C 1
ATOM 1302 O O . VAL A 1 166 ? -17.901 -6.203 17.812 1.00 95.50 166 VAL A O 1
ATOM 1305 N N . ASP A 1 167 ? -18.575 -8.030 18.949 1.00 95.38 167 ASP A N 1
ATOM 1306 C CA . ASP A 1 167 ? -18.650 -8.921 17.795 1.00 95.38 167 ASP A CA 1
ATOM 1307 C C . ASP A 1 167 ? -19.699 -8.429 16.787 1.00 95.38 167 ASP A C 1
ATOM 1309 O O . ASP A 1 167 ? -19.384 -8.282 15.606 1.00 95.38 167 ASP A O 1
ATOM 1313 N N . ILE A 1 168 ? -20.900 -8.056 17.250 1.00 94.00 168 ILE A N 1
ATOM 1314 C CA . ILE A 1 168 ? -21.950 -7.464 16.400 1.00 94.00 168 ILE A CA 1
ATOM 1315 C C . ILE A 1 168 ? -21.447 -6.183 15.726 1.00 94.00 168 ILE A C 1
ATOM 1317 O O . ILE A 1 168 ? -21.528 -6.051 14.507 1.00 94.00 168 ILE A O 1
ATOM 1321 N N . LYS A 1 169 ? -20.862 -5.254 16.491 1.00 91.25 169 LYS A N 1
ATOM 1322 C CA . LYS A 1 169 ? -20.381 -3.971 15.949 1.00 91.25 169 LYS A CA 1
ATOM 1323 C C . LYS A 1 169 ? -19.228 -4.148 14.961 1.00 91.25 169 LYS A C 1
ATOM 1325 O O . LYS A 1 169 ? -19.116 -3.386 14.001 1.00 91.25 169 LYS A O 1
ATOM 1330 N N . ARG A 1 170 ? -18.370 -5.152 15.165 1.00 90.25 170 ARG A N 1
ATOM 1331 C CA . ARG A 1 170 ? -17.319 -5.511 14.205 1.00 90.25 170 ARG A CA 1
ATOM 1332 C C . ARG A 1 170 ? -17.924 -6.053 12.910 1.00 90.25 170 ARG A C 1
ATOM 1334 O O . ARG A 1 170 ? -17.457 -5.647 11.850 1.00 90.25 170 ARG A O 1
ATOM 1341 N N . MET A 1 171 ? -18.932 -6.924 12.989 1.00 91.38 171 MET A N 1
ATOM 1342 C CA . MET A 1 171 ? -19.616 -7.457 11.806 1.00 91.38 171 MET A CA 1
ATOM 1343 C C . MET A 1 171 ? -20.336 -6.354 11.023 1.00 91.38 171 MET A C 1
ATOM 1345 O O . MET A 1 171 ? -20.052 -6.202 9.840 1.00 91.38 171 MET A O 1
ATOM 1349 N N . GLU A 1 172 ? -21.126 -5.499 11.682 1.00 88.56 172 GLU A N 1
ATOM 1350 C CA . GLU A 1 172 ? -21.789 -4.345 11.045 1.00 88.56 172 GLU A CA 1
ATOM 1351 C C . GLU A 1 172 ? -20.783 -3.445 10.304 1.00 88.56 172 GLU A C 1
ATOM 1353 O O . GLU A 1 172 ? -21.030 -2.984 9.192 1.00 88.56 172 GLU A O 1
ATOM 1358 N N . LYS A 1 173 ? -19.603 -3.201 10.894 1.00 83.12 173 LYS A N 1
ATOM 1359 C CA . LYS A 1 173 ? -18.560 -2.380 10.261 1.00 83.12 173 LYS A CA 1
ATOM 1360 C C . LYS A 1 173 ? -17.922 -3.058 9.045 1.00 83.12 173 LYS A C 1
ATOM 1362 O O . LYS A 1 173 ? -17.452 -2.353 8.157 1.00 83.12 173 LYS A O 1
ATOM 1367 N N . ILE A 1 174 ? -17.844 -4.389 9.022 1.00 84.88 174 ILE A N 1
ATOM 1368 C CA . ILE A 1 174 ? -17.332 -5.149 7.874 1.00 84.88 174 ILE A CA 1
ATOM 1369 C C . ILE A 1 174 ? -18.378 -5.173 6.756 1.00 84.88 174 ILE A C 1
ATOM 1371 O O . ILE A 1 174 ? -18.022 -4.926 5.610 1.00 84.88 174 ILE A O 1
ATOM 1375 N N . GLU A 1 175 ? -19.651 -5.397 7.086 1.00 85.00 175 GLU A N 1
ATOM 1376 C CA . GLU A 1 175 ? -20.759 -5.387 6.122 1.00 85.00 175 GLU A CA 1
ATOM 1377 C C . GLU A 1 175 ? -20.928 -4.015 5.462 1.00 85.00 175 GLU A C 1
ATOM 1379 O O . GLU A 1 175 ? -21.013 -3.937 4.245 1.00 85.00 175 GLU A O 1
ATOM 1384 N N . ASN A 1 176 ? -20.853 -2.922 6.227 1.00 75.06 176 ASN A N 1
ATOM 1385 C CA . ASN A 1 176 ? -20.940 -1.557 5.689 1.00 75.06 176 ASN A CA 1
ATOM 1386 C C . ASN A 1 176 ? -19.734 -1.137 4.817 1.00 75.06 176 ASN A C 1
ATOM 1388 O O . ASN A 1 176 ? -19.716 -0.021 4.298 1.00 75.06 176 ASN A O 1
ATOM 1392 N N . ARG A 1 177 ? -18.692 -1.974 4.707 1.00 67.62 177 ARG A N 1
ATOM 1393 C CA . ARG A 1 177 ? -17.509 -1.736 3.859 1.00 67.62 177 ARG A CA 1
ATOM 1394 C C . ARG A 1 177 ? -17.527 -2.531 2.549 1.00 67.62 177 ARG A C 1
ATOM 1396 O O . ARG A 1 177 ? -16.688 -2.236 1.700 1.00 67.62 177 ARG A O 1
ATOM 1403 N N . ALA A 1 178 ? -18.389 -3.545 2.434 1.00 53.22 178 ALA A N 1
ATOM 1404 C CA . ALA A 1 178 ? -18.555 -4.375 1.238 1.00 53.22 178 ALA A CA 1
ATOM 1405 C C . ALA A 1 178 ? -19.523 -3.717 0.245 1.00 53.22 178 ALA A C 1
ATOM 1407 O O . ALA A 1 178 ? -19.292 -3.888 -0.972 1.00 53.22 178 ALA A O 1
#

Radius of gyration: 40.57 Å; Cα contacts (8 Å, |Δi|>4): 32; chains: 1; bounding box: 81×62×97 Å

Solvent-accessible surface area (backbone atoms only — not comparable to full-atom values): 11507 Å² total; per-residue (Å²): 135,85,86,84,80,83,82,79,86,83,86,79,88,79,93,44,95,83,72,62,85,83,74,57,70,73,56,52,40,56,74,71,68,59,83,76,91,73,86,83,84,82,83,85,80,90,80,87,79,80,94,78,91,75,86,75,87,76,73,79,80,80,78,74,85,76,81,76,75,50,73,65,57,52,50,52,53,50,53,52,51,50,49,53,50,51,53,50,52,52,53,51,52,49,52,49,52,53,51,50,52,53,51,51,53,54,51,50,52,52,48,54,50,52,52,47,52,46,42,63,72,76,61,50,76,76,55,94,82,59,77,66,82,55,51,75,38,48,50,49,35,54,50,42,42,70,76,26,79,92,46,58,75,79,38,49,64,42,45,51,55,33,49,54,46,50,52,50,54,51,48,53,59,53,60,80,69,110

Secondary structure (DSSP, 8-state):
----------------TT------HHHHHHHTT-------------------------PPP----SS---HHHHHHHHHHHHHHHHHHHHHHHHHHHHHHHHHHHHHHHHHHHHHHHHHHHHSPPPPTTSPPTTHHHHHHHHHHHHH-TT-GGGGHHHHHHHHHHHHHHHHHHHHTT-

Sequence (178 aa):
MGNTNSTRKVTVPNDDPAGVIKVSEAVVQRLKGTSEEVPRQKSPVDVRSNIQSSAPIVYPPQYSMAGSLTALQIQQAKEEELRKNDEYWMQRLQRQQETHKA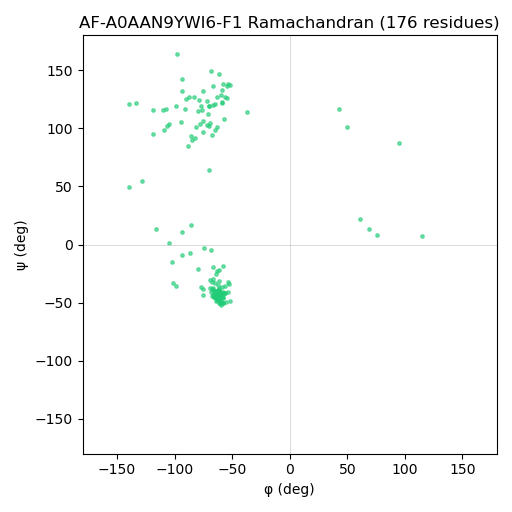MDFHMQQQYDSAVSDVKGSLFACPDPNDEVPCRNLKDKVTECYKNNPKAVLKCSQEVLAFQACVDIKRMEKIENRA

Foldseek 3Di:
DDDDDDDDDDDDDDPDPVPDDDDDVVVVCVVVVPDDDDDDDDDDDDDDDDDDDDDDPDDPPPPPPDDDDDPVNVVVVVVVVVVVVVVVVVVVVVVVVVVVVVVVVVVVVVVVVVVVVCCVQVVPDPDPPDDDFLVVLVVLLVVVCVVCVPNSVVSVVSVVVSVVRVVVVVVVSVVVVD

InterPro domains:
  IPR052632 MICOS complex subunit Mic19 [PTHR21588] (70-176)

Organism: NCBI:txid2509291